Protein AF-A0A2D4RT15-F1 (afdb_monomer_lite)

Foldseek 3Di:
DDDDDDDDDDDDDDPPPPPPPDDDPDDDDAAAFQNQFADDADPPPQPDPVQVDPSHHHHPPDPPDDQDTDRGDFRHAWPPPRFTRHADFDDWDWDAPDPFKIKMWGKHAFQPLVHNWGDWDAAPLRATATGIFTKIWIFGPVCVVCVSVDDDTNSVGTPGMDGDHRWDAAPVRHTAHAVVVLGDHDVQADPVRDGHDDDPSRDDDPGRYYDRGQVVKDWDAAQPVHPPPDHNHTDIDRPHD

Structure (mmCIF, N/CA/C/O backbone):
data_AF-A0A2D4RT15-F1
#
_entry.id   AF-A0A2D4RT15-F1
#
loop_
_atom_site.group_PDB
_atom_site.id
_atom_site.type_symbol
_atom_site.label_atom_id
_atom_site.label_alt_id
_atom_site.label_comp_id
_atom_site.label_asym_id
_atom_site.label_entity_id
_atom_site.label_seq_id
_atom_site.pdbx_PDB_ins_code
_atom_site.Cartn_x
_atom_site.Cartn_y
_atom_site.Cartn_z
_atom_site.occupancy
_atom_site.B_iso_or_equiv
_atom_site.auth_seq_id
_atom_site.auth_comp_id
_atom_site.auth_asym_id
_atom_site.auth_atom_id
_atom_site.pdbx_PDB_model_num
ATOM 1 N N . MET A 1 1 ? -67.995 5.408 -26.030 1.00 42.41 1 MET A N 1
ATOM 2 C CA . MET A 1 1 ? -66.574 5.229 -26.397 1.00 42.41 1 MET A CA 1
ATOM 3 C C . MET A 1 1 ? -65.826 6.531 -26.110 1.00 42.41 1 MET A C 1
ATOM 5 O O . MET A 1 1 ? -65.915 7.466 -26.890 1.00 42.41 1 MET A O 1
ATOM 9 N N . LYS A 1 2 ? -65.200 6.645 -24.934 1.00 33.22 2 LYS A N 1
ATOM 10 C CA . LYS A 1 2 ? -64.311 7.755 -24.547 1.00 33.22 2 LYS A CA 1
ATOM 11 C C . LYS A 1 2 ? -63.157 7.131 -23.767 1.00 33.22 2 LYS A C 1
ATOM 13 O O . LYS A 1 2 ? -63.370 6.586 -22.689 1.00 33.22 2 LYS A O 1
ATOM 18 N N . ILE A 1 3 ? -61.979 7.130 -24.378 1.00 35.47 3 ILE A N 1
ATOM 19 C CA . ILE A 1 3 ? -60.758 6.522 -23.851 1.00 35.47 3 ILE A CA 1
ATOM 20 C C . ILE A 1 3 ? -60.158 7.495 -22.830 1.00 35.47 3 ILE A C 1
ATOM 22 O O . ILE A 1 3 ? -59.889 8.649 -23.156 1.00 35.47 3 ILE A O 1
ATOM 26 N N . ARG A 1 4 ? -59.988 7.038 -21.584 1.00 38.38 4 ARG A N 1
ATOM 27 C CA . ARG A 1 4 ? -59.208 7.725 -20.547 1.00 38.38 4 ARG A CA 1
ATOM 28 C C . ARG A 1 4 ? -57.735 7.382 -20.767 1.00 38.38 4 ARG A C 1
ATOM 30 O O . ARG A 1 4 ? -57.346 6.229 -20.620 1.00 38.38 4 ARG A O 1
ATOM 37 N N . THR A 1 5 ? -56.930 8.374 -21.117 1.00 38.81 5 THR A N 1
ATOM 38 C CA . THR A 1 5 ? -55.470 8.277 -21.170 1.00 38.81 5 THR A CA 1
ATOM 39 C C . THR A 1 5 ? -54.896 8.306 -19.752 1.00 38.81 5 THR A C 1
ATOM 41 O O . THR A 1 5 ? -55.046 9.284 -19.022 1.00 38.81 5 THR A O 1
ATOM 44 N N . SER A 1 6 ? -54.257 7.204 -19.362 1.00 37.38 6 SER A N 1
ATOM 45 C CA . SER A 1 6 ? -53.422 7.091 -18.164 1.00 37.38 6 SER A CA 1
ATOM 46 C C . SER A 1 6 ? -52.131 7.892 -18.365 1.00 37.38 6 SER A C 1
ATOM 48 O O . SER A 1 6 ? -51.440 7.700 -19.364 1.00 37.38 6 SER A O 1
ATOM 50 N N . ARG A 1 7 ? -51.808 8.796 -17.434 1.00 37.91 7 ARG A N 1
ATOM 51 C CA . ARG A 1 7 ? -50.495 9.448 -17.346 1.00 37.91 7 ARG A CA 1
ATOM 52 C C . ARG A 1 7 ? -49.629 8.649 -16.377 1.00 37.91 7 ARG A C 1
ATOM 54 O O . ARG A 1 7 ? -49.749 8.817 -15.168 1.00 37.91 7 ARG A O 1
ATOM 61 N N . THR A 1 8 ? -48.755 7.806 -16.908 1.00 38.44 8 THR A N 1
ATOM 62 C CA . THR A 1 8 ? -47.671 7.185 -16.142 1.00 38.44 8 THR A CA 1
ATOM 63 C C . THR A 1 8 ? -46.498 8.165 -16.110 1.00 38.44 8 THR A C 1
ATOM 65 O O . THR A 1 8 ? -45.890 8.435 -17.143 1.00 38.44 8 THR A O 1
ATOM 68 N N . ALA A 1 9 ? -46.210 8.748 -14.947 1.00 38.00 9 ALA A N 1
ATOM 69 C CA . ALA A 1 9 ? -45.001 9.537 -14.732 1.00 38.00 9 ALA A CA 1
ATOM 70 C C . ALA A 1 9 ? -43.843 8.577 -14.424 1.00 38.00 9 ALA A C 1
ATOM 72 O O . ALA A 1 9 ? -43.866 7.883 -13.409 1.00 38.00 9 ALA A O 1
ATOM 73 N N . ILE A 1 10 ? -42.858 8.512 -15.318 1.00 38.56 10 ILE A N 1
ATOM 74 C CA . ILE A 1 10 ? -41.600 7.798 -15.090 1.00 38.56 10 ILE A CA 1
ATOM 75 C C . ILE A 1 10 ? -40.675 8.760 -14.341 1.00 38.56 10 ILE A C 1
ATOM 77 O O . ILE A 1 10 ? -40.260 9.777 -14.892 1.00 38.56 10 ILE A O 1
ATOM 81 N N . TRP A 1 11 ? -40.373 8.448 -13.083 1.00 34.12 11 TRP A N 1
ATOM 82 C CA . TRP A 1 11 ? -39.290 9.086 -12.340 1.00 34.12 11 TRP A CA 1
ATOM 83 C C . TRP A 1 11 ? -37.962 8.482 -12.812 1.00 34.12 11 TRP A C 1
ATOM 85 O O . TRP A 1 11 ? -37.667 7.329 -12.511 1.00 34.12 11 TRP A O 1
ATOM 95 N N . MET A 1 12 ? -37.167 9.243 -13.566 1.00 33.94 12 MET A N 1
ATOM 96 C CA . MET A 1 12 ? -35.745 8.940 -13.740 1.00 33.94 12 MET A CA 1
ATOM 97 C C . MET A 1 12 ? -35.003 9.429 -12.497 1.00 33.94 12 MET A C 1
ATOM 99 O O . MET A 1 12 ? -34.935 10.630 -12.244 1.00 33.94 12 MET A O 1
ATOM 103 N N . ALA A 1 13 ? -34.466 8.496 -11.714 1.00 39.03 13 ALA A N 1
ATOM 104 C CA . ALA A 1 13 ? -33.483 8.803 -10.688 1.00 39.03 13 ALA A CA 1
ATOM 105 C C . ALA A 1 13 ? -32.133 9.044 -11.375 1.00 39.03 13 ALA A C 1
ATOM 107 O O . ALA A 1 13 ? -31.492 8.113 -11.861 1.00 39.03 13 ALA A O 1
ATOM 108 N N . THR A 1 14 ? -31.718 10.304 -11.452 1.00 36.38 14 THR A N 1
ATOM 109 C CA . THR A 1 14 ? -30.376 10.678 -11.899 1.00 36.38 14 THR A CA 1
ATOM 110 C C . THR A 1 14 ? -29.389 10.332 -10.784 1.00 36.38 14 THR A C 1
ATOM 112 O O . THR A 1 14 ? -29.348 11.022 -9.767 1.00 36.38 14 THR A O 1
ATOM 115 N N . LEU A 1 15 ? -28.601 9.263 -10.949 1.00 37.34 15 LEU A N 1
ATOM 116 C CA . LEU A 1 15 ? -27.404 9.052 -10.133 1.00 37.34 15 LEU A CA 1
ATOM 117 C C . LEU A 1 15 ? -26.387 10.141 -10.496 1.00 37.34 15 LEU A C 1
ATOM 119 O O . LEU A 1 15 ? -25.747 10.091 -11.546 1.00 37.34 15 LEU A O 1
ATOM 123 N N . LEU A 1 16 ? -26.262 11.142 -9.630 1.00 32.41 16 LEU A N 1
ATOM 124 C CA . LEU A 1 16 ? -25.143 12.073 -9.639 1.00 32.41 16 LEU A CA 1
ATOM 125 C C . LEU A 1 16 ? -23.931 11.340 -9.060 1.00 32.41 16 LEU A C 1
ATOM 127 O O . LEU A 1 16 ? -23.824 11.172 -7.849 1.00 32.41 16 LEU A O 1
ATOM 131 N N . PHE A 1 17 ? -23.029 10.891 -9.931 1.00 35.03 17 PHE A N 1
ATOM 132 C CA . PHE A 1 17 ? -21.668 10.570 -9.518 1.00 35.03 17 PHE A CA 1
ATOM 133 C C . PHE A 1 17 ? -20.987 11.881 -9.125 1.00 35.03 17 PHE A C 1
ATOM 135 O O . PHE A 1 17 ? -20.667 12.710 -9.978 1.00 35.03 17 PHE A O 1
ATOM 142 N N . SER A 1 18 ? -20.804 12.092 -7.826 1.00 32.62 18 SER A N 1
ATOM 143 C CA . SER A 1 18 ? -19.945 13.139 -7.288 1.00 32.62 18 SER A CA 1
ATOM 144 C C . SER A 1 18 ? -18.508 12.825 -7.703 1.00 32.62 18 SER A C 1
ATOM 146 O O . SER A 1 18 ? -17.842 11.983 -7.109 1.00 32.62 18 SER A O 1
ATOM 148 N N . SER A 1 19 ? -18.021 13.484 -8.752 1.00 37.00 19 SER A N 1
ATOM 149 C CA . SER A 1 19 ? -16.596 13.525 -9.058 1.00 37.00 19 SER A CA 1
ATOM 150 C C . SER A 1 19 ? -15.905 14.330 -7.959 1.00 37.00 19 SER A C 1
ATOM 152 O O . SER A 1 19 ? -15.985 15.560 -7.944 1.00 37.00 19 SER A O 1
ATOM 154 N N . THR A 1 20 ? -15.262 13.651 -7.014 1.00 39.53 20 THR A N 1
ATOM 155 C CA . THR A 1 20 ? -14.384 14.278 -6.024 1.00 39.53 20 THR A CA 1
ATOM 156 C C . THR A 1 20 ? -13.211 14.925 -6.754 1.00 39.53 20 THR A C 1
ATOM 158 O O . THR A 1 20 ? -12.298 14.250 -7.229 1.00 39.53 20 THR A O 1
ATOM 161 N N . THR A 1 21 ? -13.245 16.247 -6.886 1.00 35.66 21 THR A N 1
ATOM 162 C CA . THR A 1 21 ? -12.107 17.041 -7.343 1.00 35.66 21 THR A CA 1
ATOM 163 C C . THR A 1 21 ? -11.097 17.128 -6.206 1.00 35.66 21 THR A C 1
ATOM 165 O O . THR A 1 21 ? -11.222 17.982 -5.331 1.00 35.66 21 THR A O 1
ATOM 168 N N . LEU A 1 22 ? -10.111 16.232 -6.200 1.00 42.94 22 LEU A N 1
ATOM 169 C CA . LEU A 1 22 ? -8.945 16.359 -5.329 1.00 42.94 22 LEU A CA 1
ATOM 170 C C . LEU A 1 22 ? -8.103 17.552 -5.803 1.00 42.94 22 LEU A C 1
ATOM 172 O O . LEU A 1 22 ? -7.799 17.683 -6.990 1.00 42.94 22 LEU A O 1
ATOM 176 N N . ALA A 1 23 ? -7.771 18.453 -4.881 1.00 34.94 23 ALA A N 1
ATOM 177 C CA . ALA A 1 23 ? -6.887 19.581 -5.134 1.00 34.94 23 ALA A CA 1
ATOM 178 C C . ALA A 1 23 ? -5.456 19.062 -5.365 1.00 34.94 23 ALA A C 1
ATOM 180 O O . ALA A 1 23 ? -4.884 18.414 -4.493 1.00 34.94 23 ALA A O 1
ATOM 181 N N . TYR A 1 24 ? -4.873 19.326 -6.539 1.00 53.41 24 TYR A N 1
ATOM 182 C CA . TYR A 1 24 ? -3.544 18.819 -6.898 1.00 53.41 24 TYR A CA 1
ATOM 183 C C . TYR A 1 24 ? -2.469 19.901 -6.775 1.00 53.41 24 TYR A C 1
ATOM 185 O O . TYR A 1 24 ? -2.618 21.024 -7.265 1.00 53.41 24 TYR A O 1
ATOM 193 N N . ALA A 1 25 ? -1.354 19.545 -6.137 1.00 42.00 25 ALA A N 1
ATOM 194 C CA . ALA A 1 25 ? -0.164 20.375 -6.074 1.00 42.00 25 ALA A CA 1
ATOM 195 C C . ALA A 1 25 ? 0.439 20.558 -7.483 1.00 42.00 25 ALA A C 1
ATOM 197 O O . ALA A 1 25 ? 0.863 19.600 -8.115 1.00 42.00 25 ALA A O 1
ATOM 198 N N . ARG A 1 26 ? 0.438 21.810 -7.961 1.00 39.03 26 ARG A N 1
ATOM 199 C CA . ARG A 1 26 ? 1.293 22.404 -9.011 1.00 39.03 26 ARG A CA 1
ATOM 200 C C . ARG A 1 26 ? 1.784 21.470 -10.138 1.00 39.03 26 ARG A C 1
ATOM 202 O O . ARG A 1 26 ? 2.844 20.884 -10.023 1.00 39.03 26 ARG A O 1
ATOM 209 N N . GLY A 1 27 ? 1.108 21.484 -11.290 1.00 41.44 27 GLY A N 1
ATOM 210 C CA . GLY A 1 27 ? 1.746 21.427 -12.622 1.00 41.44 27 GLY A CA 1
ATOM 211 C C . GLY A 1 27 ? 2.549 20.187 -13.056 1.00 41.44 27 GLY A C 1
ATOM 212 O O . GLY A 1 27 ? 3.024 20.191 -14.188 1.00 41.44 27 GLY A O 1
ATOM 213 N N . HIS A 1 28 ? 2.703 19.150 -12.232 1.00 56.88 28 HIS A N 1
ATOM 214 C CA . HIS A 1 28 ? 3.383 17.914 -12.627 1.00 56.88 28 HIS A CA 1
ATOM 215 C C . HIS A 1 28 ? 2.437 16.982 -13.398 1.00 56.88 28 HIS A C 1
ATOM 217 O O . HIS A 1 28 ? 1.268 16.817 -13.037 1.00 56.88 28 HIS A O 1
ATOM 223 N N . GLU A 1 29 ? 2.941 16.388 -14.481 1.00 70.50 29 GLU A N 1
ATOM 224 C CA . GLU A 1 29 ? 2.225 15.376 -15.260 1.00 70.50 29 GLU A CA 1
ATOM 225 C C . GLU A 1 29 ? 1.931 14.151 -14.381 1.00 70.50 29 GLU A C 1
ATOM 227 O O . GLU A 1 29 ? 2.782 13.708 -13.608 1.00 70.50 29 GLU A O 1
ATOM 232 N N . LYS A 1 30 ? 0.708 13.609 -14.468 1.00 80.81 30 LYS A N 1
ATOM 233 C CA . LYS A 1 30 ? 0.344 12.395 -13.730 1.00 80.81 30 LYS A CA 1
ATOM 234 C C . LYS A 1 30 ? 1.059 11.202 -14.356 1.00 80.81 30 LYS A C 1
ATOM 236 O O . LYS A 1 30 ? 0.680 10.759 -15.437 1.00 80.81 30 LYS A O 1
ATOM 241 N N . MET A 1 31 ? 2.048 10.671 -13.649 1.00 92.19 31 MET A N 1
ATOM 242 C CA . MET A 1 31 ? 2.721 9.437 -14.039 1.00 92.19 31 MET A CA 1
ATOM 243 C C . MET A 1 31 ? 1.870 8.245 -13.617 1.00 92.19 31 MET A C 1
ATOM 245 O O . MET A 1 31 ? 1.409 8.162 -12.478 1.00 92.19 31 MET A O 1
ATOM 249 N N . THR A 1 32 ? 1.622 7.339 -14.555 1.00 95.50 32 THR A N 1
ATOM 250 C CA . THR A 1 32 ? 0.897 6.100 -14.263 1.00 95.50 32 THR A CA 1
ATOM 251 C C . THR A 1 32 ? 1.818 5.084 -13.597 1.00 95.50 32 THR A C 1
ATOM 253 O O . THR A 1 32 ? 3.023 5.132 -13.822 1.00 95.50 32 THR A O 1
ATOM 256 N N . LEU A 1 33 ? 1.264 4.174 -12.793 1.00 96.31 33 LEU A N 1
ATOM 257 C CA . LEU A 1 33 ? 2.020 3.093 -12.150 1.00 96.31 33 LEU A CA 1
ATOM 258 C C . LEU A 1 33 ? 2.986 2.406 -13.116 1.00 96.31 33 LEU A C 1
ATOM 260 O O . LEU A 1 33 ? 2.574 1.921 -14.175 1.00 96.31 33 LEU A O 1
ATOM 264 N N . GLY A 1 34 ? 4.259 2.365 -12.727 1.00 94.50 34 GLY A N 1
ATOM 265 C CA . GLY A 1 34 ? 5.325 1.713 -13.468 1.00 94.50 34 GLY A CA 1
ATOM 266 C C . GLY A 1 34 ? 5.833 2.469 -14.695 1.00 94.50 34 GLY A C 1
ATOM 267 O O . GLY A 1 34 ? 6.460 1.875 -15.575 1.00 94.50 34 GLY A O 1
ATOM 268 N N . GLN A 1 35 ? 5.494 3.750 -14.836 1.00 94.94 35 GLN A N 1
ATOM 269 C CA . GLN A 1 35 ? 5.923 4.580 -15.962 1.00 94.94 35 GLN A CA 1
ATOM 270 C C . GLN A 1 35 ? 7.299 5.197 -15.708 1.00 94.94 35 GLN A C 1
ATOM 272 O O . GLN A 1 35 ? 8.049 5.436 -16.656 1.00 94.94 35 GLN A O 1
ATOM 277 N N . VAL A 1 36 ? 7.632 5.459 -14.447 1.00 92.75 36 VAL A N 1
ATOM 278 C CA . VAL A 1 36 ? 8.934 5.966 -14.030 1.00 92.75 36 VAL A CA 1
ATOM 279 C C . VAL A 1 36 ? 9.953 4.830 -14.080 1.00 92.75 36 VAL A C 1
ATOM 281 O O . VAL A 1 36 ? 9.798 3.794 -13.444 1.00 92.75 36 VAL A O 1
ATOM 284 N N . THR A 1 37 ? 11.025 5.039 -14.844 1.00 92.88 37 THR A N 1
ATOM 285 C CA . THR A 1 37 ? 12.152 4.095 -14.946 1.00 92.88 37 THR A CA 1
ATOM 286 C C . THR A 1 37 ? 13.392 4.559 -14.185 1.00 92.88 37 THR A C 1
ATOM 288 O O . THR A 1 37 ? 14.385 3.835 -14.151 1.00 92.88 37 THR A O 1
ATOM 291 N N . ALA A 1 38 ? 13.363 5.775 -13.632 1.00 90.56 38 ALA A N 1
ATOM 292 C CA . ALA A 1 38 ? 14.431 6.294 -12.789 1.00 90.56 38 ALA A CA 1
ATOM 293 C C . ALA A 1 38 ? 14.563 5.441 -11.519 1.00 90.56 38 ALA A C 1
ATOM 295 O O . ALA A 1 38 ? 13.568 4.954 -10.985 1.00 90.56 38 ALA A O 1
ATOM 296 N N . LEU A 1 39 ? 15.794 5.257 -11.051 1.00 88.94 39 LEU A N 1
ATOM 297 C CA . LEU A 1 39 ? 16.093 4.494 -9.843 1.00 88.94 39 LEU A CA 1
ATOM 298 C C . LEU A 1 39 ? 16.282 5.438 -8.657 1.00 88.94 39 LEU A C 1
ATOM 300 O O . LEU A 1 39 ? 16.845 6.523 -8.805 1.00 88.94 39 LEU A O 1
ATOM 304 N N . ILE A 1 40 ? 15.854 4.996 -7.474 1.00 80.94 40 ILE A N 1
ATOM 305 C CA . ILE A 1 40 ? 16.271 5.630 -6.219 1.00 80.94 40 ILE A CA 1
ATOM 306 C C . ILE A 1 40 ? 17.789 5.469 -6.108 1.00 80.94 40 ILE A C 1
ATOM 308 O O . ILE A 1 40 ? 18.319 4.419 -6.469 1.00 80.94 40 ILE A O 1
ATOM 312 N N . ALA A 1 41 ? 18.470 6.522 -5.658 1.00 81.25 41 ALA A N 1
ATOM 313 C CA . ALA A 1 41 ? 19.917 6.508 -5.494 1.00 81.25 41 ALA A CA 1
ATOM 314 C C . ALA A 1 41 ? 20.368 5.406 -4.522 1.00 81.25 41 ALA A C 1
ATOM 316 O O . ALA A 1 41 ? 19.643 5.054 -3.585 1.00 81.25 41 ALA A O 1
ATOM 317 N N . GLU A 1 42 ? 21.591 4.914 -4.699 1.00 81.44 42 GLU A N 1
ATOM 318 C CA . GLU A 1 42 ? 22.297 4.210 -3.639 1.00 81.44 42 GLU A CA 1
ATOM 319 C C . GLU A 1 42 ? 22.335 5.089 -2.370 1.00 81.44 42 GLU A C 1
ATOM 321 O O . GLU A 1 42 ? 22.445 6.319 -2.405 1.00 81.44 42 GLU A O 1
ATOM 326 N N . ALA A 1 43 ? 22.107 4.457 -1.218 1.00 72.75 43 ALA A N 1
ATOM 327 C CA . ALA A 1 43 ? 21.860 5.176 0.021 1.00 72.75 43 ALA A CA 1
ATOM 328 C C . ALA A 1 43 ? 23.069 6.039 0.421 1.00 72.75 43 ALA A C 1
ATOM 330 O O . ALA A 1 43 ? 24.153 5.524 0.678 1.00 72.75 43 ALA A O 1
ATOM 331 N N . SER A 1 44 ? 22.838 7.345 0.594 1.00 67.25 44 SER A N 1
ATOM 332 C CA . SER A 1 44 ? 23.835 8.337 1.040 1.00 67.25 44 SER A CA 1
ATOM 333 C C . SER A 1 44 ? 25.040 8.552 0.110 1.00 67.25 44 SER A C 1
ATOM 335 O O . SER A 1 44 ? 26.054 9.067 0.580 1.00 67.25 44 SER A O 1
ATOM 337 N N . THR A 1 45 ? 24.952 8.197 -1.176 1.00 68.81 45 THR A N 1
ATOM 338 C CA . THR A 1 45 ? 26.092 8.306 -2.108 1.00 68.81 45 THR A CA 1
ATOM 339 C C . THR A 1 45 ? 25.982 9.417 -3.145 1.00 68.81 45 THR A C 1
ATOM 341 O O . THR A 1 45 ? 26.947 9.628 -3.864 1.00 68.81 45 THR A O 1
ATOM 344 N N . ALA A 1 46 ? 24.873 10.167 -3.198 1.00 75.12 46 ALA A N 1
ATOM 345 C CA . ALA A 1 46 ? 24.752 11.270 -4.151 1.00 75.12 46 ALA A CA 1
ATOM 346 C C . ALA A 1 46 ? 25.740 12.408 -3.815 1.00 75.12 46 ALA A C 1
ATOM 348 O O . ALA A 1 46 ? 25.479 13.215 -2.913 1.00 75.12 46 ALA A O 1
ATOM 349 N N . ASP A 1 47 ? 26.869 12.466 -4.517 1.00 84.25 47 ASP A N 1
ATOM 350 C CA . ASP A 1 47 ? 27.961 13.420 -4.303 1.00 84.25 47 ASP A CA 1
ATOM 351 C C . ASP A 1 47 ? 28.166 14.382 -5.485 1.00 84.25 47 ASP A C 1
ATOM 353 O O . ASP A 1 47 ? 28.817 15.421 -5.324 1.00 84.25 47 ASP A O 1
ATOM 357 N N . GLU A 1 48 ? 27.502 14.134 -6.619 1.00 87.19 48 GLU A N 1
ATOM 358 C CA . GLU A 1 48 ? 27.562 14.986 -7.804 1.00 87.19 48 GLU A CA 1
ATOM 359 C C . GLU A 1 48 ? 26.228 15.711 -8.091 1.00 87.19 48 GLU A C 1
ATOM 361 O O . GLU A 1 48 ? 25.143 15.131 -7.996 1.00 87.19 48 GLU A O 1
ATOM 366 N N . PRO A 1 49 ? 26.245 16.981 -8.555 1.00 88.81 49 PRO A N 1
ATOM 367 C CA . PRO A 1 49 ? 25.021 17.723 -8.881 1.00 88.81 49 PRO A CA 1
ATOM 368 C C . PRO A 1 49 ? 24.110 17.047 -9.919 1.00 88.81 49 PRO A C 1
ATOM 370 O O . PRO A 1 49 ? 22.919 17.356 -9.996 1.00 88.81 49 PRO A O 1
ATOM 373 N N . SER A 1 50 ? 24.649 16.155 -10.755 1.00 87.00 50 SER A N 1
ATOM 374 C CA . SER A 1 50 ? 23.864 15.369 -11.713 1.00 87.00 50 SER A CA 1
ATOM 375 C C . SER A 1 50 ? 22.904 14.381 -11.055 1.00 87.00 50 SER A C 1
ATOM 377 O O . SER A 1 50 ? 21.888 14.058 -11.663 1.00 87.00 50 SER A O 1
ATOM 379 N N . GLU A 1 51 ? 23.202 13.948 -9.833 1.00 88.44 51 GLU A N 1
ATOM 380 C CA . GLU A 1 51 ? 22.454 12.933 -9.082 1.00 88.44 51 GLU A CA 1
ATOM 381 C C . GLU A 1 51 ? 21.344 13.550 -8.222 1.00 88.44 51 GLU A C 1
ATOM 383 O O . GLU A 1 51 ? 20.479 12.850 -7.705 1.00 88.44 51 GLU A O 1
ATOM 388 N N . LEU A 1 52 ? 21.338 14.880 -8.109 1.00 84.56 52 LEU A N 1
ATOM 389 C CA . LEU A 1 52 ? 20.376 15.665 -7.335 1.00 84.56 52 LEU A CA 1
ATOM 390 C C . LEU A 1 52 ? 19.276 16.276 -8.222 1.00 84.56 52 LEU A C 1
ATOM 392 O O . LEU A 1 52 ? 18.684 17.298 -7.878 1.00 84.56 52 LEU A O 1
ATOM 396 N N . GLN A 1 53 ? 19.043 15.702 -9.407 1.00 85.06 53 GLN A N 1
ATOM 397 C CA . GLN A 1 53 ? 18.052 16.202 -10.361 1.00 85.06 53 GLN A CA 1
ATOM 398 C C . GLN A 1 53 ? 16.699 15.515 -10.170 1.00 85.06 53 GLN A C 1
ATOM 400 O O . GLN A 1 53 ? 16.576 14.305 -10.352 1.00 85.06 53 GLN A O 1
ATOM 405 N N . ASP A 1 54 ? 15.666 16.314 -9.904 1.00 80.00 54 ASP A N 1
ATOM 406 C CA . ASP A 1 54 ? 14.288 15.835 -9.786 1.00 80.00 54 ASP A CA 1
ATOM 407 C C . ASP A 1 54 ? 13.855 14.998 -11.002 1.00 80.00 54 ASP A C 1
ATOM 409 O O . ASP A 1 54 ? 14.050 15.379 -12.162 1.00 80.00 54 ASP A O 1
ATOM 413 N N . GLY A 1 55 ? 13.220 13.856 -10.729 1.00 79.12 55 GLY A N 1
ATOM 414 C CA . GLY A 1 55 ? 12.679 12.962 -11.756 1.00 79.12 55 GLY A CA 1
ATOM 415 C C . GLY A 1 55 ? 13.728 12.167 -12.539 1.00 79.12 55 GLY A C 1
ATOM 416 O O . GLY A 1 55 ? 13.381 11.530 -13.535 1.00 79.12 55 GLY A O 1
ATOM 417 N N . LYS A 1 56 ? 14.996 12.188 -12.118 1.00 86.69 56 LYS A N 1
ATOM 418 C CA . LYS A 1 56 ? 16.070 11.358 -12.675 1.00 86.69 56 LYS A CA 1
ATOM 419 C C . LYS A 1 56 ? 16.612 10.400 -11.624 1.00 86.69 56 LYS A C 1
ATOM 421 O O . LYS A 1 56 ? 16.350 10.556 -10.436 1.00 86.69 56 LYS A O 1
ATOM 426 N N . SER A 1 57 ? 17.349 9.394 -12.088 1.00 88.88 57 SER A N 1
ATOM 427 C CA . SER A 1 57 ? 18.120 8.553 -11.180 1.00 88.88 57 SER A CA 1
ATOM 428 C C . SER A 1 57 ? 19.198 9.384 -10.485 1.00 88.88 57 SER A C 1
ATOM 430 O O . SER A 1 57 ? 19.778 10.271 -11.118 1.00 88.88 57 SER A O 1
ATOM 432 N N . GLY A 1 58 ? 19.471 9.071 -9.218 1.00 88.00 58 GLY A N 1
ATOM 433 C CA . GLY A 1 58 ? 20.675 9.544 -8.534 1.00 88.00 58 GLY A CA 1
ATOM 434 C C . GLY A 1 58 ? 21.887 8.676 -8.874 1.00 88.00 58 GLY A C 1
ATOM 435 O O . GLY A 1 58 ? 21.997 8.187 -10.001 1.00 88.00 58 GLY A O 1
ATOM 436 N N . ASP A 1 59 ? 22.761 8.440 -7.897 1.00 88.12 59 ASP A N 1
ATOM 437 C CA . ASP A 1 59 ? 23.827 7.445 -8.024 1.00 88.12 59 ASP A CA 1
ATOM 438 C C . ASP A 1 59 ? 23.225 6.035 -8.134 1.00 88.12 59 ASP A C 1
ATOM 440 O O . ASP A 1 59 ? 22.487 5.584 -7.259 1.00 88.12 59 ASP A O 1
ATOM 444 N N . THR A 1 60 ? 23.509 5.336 -9.231 1.00 88.81 60 THR A N 1
ATOM 445 C CA . THR A 1 60 ? 23.021 3.971 -9.483 1.00 88.81 60 THR A CA 1
ATOM 446 C C . THR A 1 60 ? 24.139 2.937 -9.511 1.00 88.81 60 THR A C 1
ATOM 448 O O . THR A 1 60 ? 23.939 1.839 -10.034 1.00 88.81 60 THR A O 1
ATOM 451 N N . ASN A 1 61 ? 25.331 3.268 -9.015 1.00 86.75 61 ASN A N 1
ATOM 452 C CA . ASN A 1 61 ? 26.495 2.388 -9.026 1.00 86.75 61 ASN A CA 1
ATOM 453 C C . ASN A 1 61 ? 26.462 1.343 -7.893 1.00 86.75 61 ASN A C 1
ATOM 455 O O . ASN A 1 61 ? 27.454 1.119 -7.201 1.00 86.75 61 ASN A O 1
ATOM 459 N N . PHE A 1 62 ? 25.328 0.651 -7.748 1.00 87.44 62 PHE A N 1
ATOM 460 C CA . PHE A 1 62 ? 25.119 -0.322 -6.682 1.00 87.44 62 PHE A CA 1
ATOM 461 C C . PHE A 1 62 ? 26.227 -1.396 -6.670 1.00 87.44 62 PHE A C 1
ATOM 463 O O . PHE A 1 62 ? 26.431 -2.089 -7.674 1.00 87.44 62 PHE A O 1
ATOM 470 N N . PRO A 1 63 ? 26.881 -1.655 -5.523 1.00 86.69 63 PRO A N 1
ATOM 471 C CA . PRO A 1 63 ? 28.100 -2.467 -5.458 1.00 86.69 63 PRO A CA 1
ATOM 472 C C . PRO A 1 63 ? 27.903 -3.943 -5.832 1.00 86.69 63 PRO A C 1
ATOM 474 O O . PRO A 1 63 ? 28.860 -4.628 -6.197 1.00 86.69 63 PRO A O 1
ATOM 477 N N . PHE A 1 64 ? 26.672 -4.453 -5.737 1.00 87.81 64 PHE A N 1
ATOM 478 C CA . PHE A 1 64 ? 26.357 -5.873 -5.929 1.00 87.81 64 PHE A CA 1
ATOM 479 C C . PHE A 1 64 ? 25.223 -6.130 -6.935 1.00 87.81 64 PHE A C 1
ATOM 481 O O . PHE A 1 64 ? 24.830 -7.282 -7.122 1.00 87.81 64 PHE A O 1
ATOM 488 N N . ILE A 1 65 ? 24.677 -5.090 -7.581 1.00 85.69 65 ILE A N 1
ATOM 489 C CA . ILE A 1 65 ? 23.502 -5.198 -8.462 1.00 85.69 65 ILE A CA 1
ATOM 490 C C . ILE A 1 65 ? 23.753 -4.413 -9.753 1.00 85.69 65 ILE A C 1
AT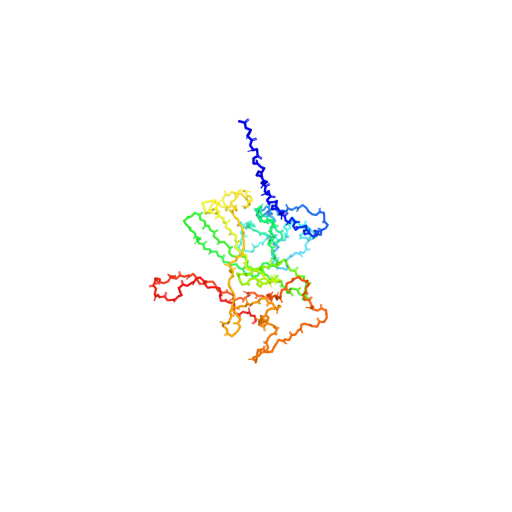OM 492 O O . ILE A 1 65 ? 23.782 -3.192 -9.741 1.00 85.69 65 ILE A O 1
ATOM 496 N N . GLY A 1 66 ? 23.881 -5.111 -10.886 1.00 80.69 66 GLY A N 1
ATOM 497 C CA . GLY A 1 66 ? 24.157 -4.465 -12.180 1.00 80.69 66 GLY A CA 1
ATOM 498 C C . GLY A 1 66 ? 22.929 -4.104 -13.028 1.00 80.69 66 GLY A C 1
ATOM 499 O O . GLY A 1 66 ? 23.034 -3.259 -13.907 1.00 80.69 66 GLY A O 1
ATOM 500 N N . ASN A 1 67 ? 21.772 -4.736 -12.791 1.00 84.00 67 ASN A N 1
ATOM 501 C CA . ASN A 1 67 ? 20.586 -4.636 -13.661 1.00 84.00 67 ASN A CA 1
ATOM 502 C C . ASN A 1 67 ? 19.318 -4.287 -12.866 1.00 84.00 67 ASN A C 1
ATOM 504 O O . ASN A 1 67 ? 18.301 -4.977 -12.965 1.00 84.00 67 ASN A O 1
ATOM 508 N N . MET A 1 68 ? 19.380 -3.249 -12.030 1.00 89.50 68 MET A N 1
ATOM 509 C CA . MET A 1 68 ? 18.201 -2.797 -11.294 1.00 89.50 68 MET A CA 1
ATOM 510 C C . MET A 1 68 ? 17.220 -2.088 -12.238 1.00 89.50 68 MET A C 1
ATOM 512 O O . MET A 1 68 ? 17.613 -1.284 -13.081 1.00 89.50 68 MET A O 1
ATOM 516 N N . LYS A 1 69 ? 15.928 -2.386 -12.089 1.00 92.19 69 LYS A N 1
ATOM 517 C CA . LYS A 1 69 ? 14.837 -1.701 -12.786 1.00 92.19 69 LYS A CA 1
ATOM 518 C C . LYS A 1 69 ? 13.761 -1.333 -11.770 1.00 92.19 69 LYS A C 1
ATOM 520 O O . LYS A 1 69 ? 13.381 -2.175 -10.958 1.00 92.19 69 LYS A O 1
ATOM 525 N N . ALA A 1 70 ? 13.261 -0.101 -11.841 1.00 92.69 70 ALA A N 1
ATOM 526 C CA . ALA A 1 70 ? 12.122 0.325 -11.039 1.00 92.69 70 ALA A CA 1
ATOM 527 C C . ALA A 1 70 ? 10.866 -0.448 -11.458 1.00 92.69 70 ALA A C 1
ATOM 529 O O . ALA A 1 70 ? 10.632 -0.645 -12.653 1.00 92.69 70 ALA A O 1
ATOM 530 N N . ILE A 1 71 ? 10.075 -0.885 -10.474 1.00 94.38 71 ILE A N 1
ATOM 531 C CA . ILE A 1 71 ? 8.767 -1.509 -10.718 1.00 94.38 71 ILE A CA 1
ATOM 532 C C . ILE A 1 71 ? 7.602 -0.573 -10.401 1.00 94.38 71 ILE A C 1
ATOM 534 O O . ILE A 1 71 ? 6.586 -0.632 -11.088 1.00 94.38 71 ILE A O 1
ATOM 538 N N . ALA A 1 72 ? 7.788 0.319 -9.429 1.00 93.56 72 ALA A N 1
ATOM 539 C CA . ALA A 1 72 ? 6.879 1.399 -9.082 1.00 93.56 72 ALA A CA 1
ATOM 540 C C . ALA A 1 72 ? 7.643 2.496 -8.323 1.00 93.56 72 ALA A C 1
ATOM 542 O O . ALA A 1 72 ? 8.711 2.235 -7.763 1.00 93.56 72 ALA A O 1
ATOM 543 N N . THR A 1 73 ? 7.107 3.713 -8.293 1.00 91.12 73 THR A N 1
ATOM 544 C CA . THR A 1 73 ? 7.640 4.845 -7.515 1.00 91.12 73 THR A CA 1
ATOM 545 C C . THR A 1 73 ? 6.517 5.557 -6.757 1.00 91.12 73 THR A C 1
ATOM 547 O O . THR A 1 73 ? 5.373 5.594 -7.212 1.00 91.12 73 THR A O 1
ATOM 550 N N . VAL A 1 74 ? 6.840 6.138 -5.595 1.00 89.81 74 VAL A N 1
ATOM 551 C CA . VAL A 1 74 ? 5.904 6.963 -4.816 1.00 89.81 74 VAL A CA 1
ATOM 552 C C . VAL A 1 74 ? 5.251 8.038 -5.692 1.00 89.81 74 VAL A C 1
ATOM 554 O O . VAL A 1 74 ? 5.905 8.689 -6.507 1.00 89.81 74 VAL A O 1
ATOM 557 N N . GLY A 1 75 ? 3.943 8.232 -5.525 1.00 91.06 75 GLY A N 1
ATOM 558 C CA . GLY A 1 75 ? 3.170 9.230 -6.261 1.00 91.06 75 GLY A CA 1
ATOM 559 C C . GLY A 1 75 ? 2.696 8.792 -7.649 1.00 91.06 75 GLY A C 1
ATOM 560 O O . GLY A 1 75 ? 1.842 9.475 -8.217 1.00 91.06 75 GLY A O 1
ATOM 561 N N . GLU A 1 76 ? 3.174 7.665 -8.187 1.00 94.44 76 GLU A N 1
ATOM 562 C CA . GLU A 1 76 ? 2.593 7.089 -9.400 1.00 94.44 76 GLU A CA 1
ATOM 563 C C . GLU A 1 76 ? 1.145 6.649 -9.160 1.00 94.44 76 GLU A C 1
ATOM 565 O O . GLU A 1 76 ? 0.772 6.210 -8.069 1.00 94.44 76 GLU A O 1
ATOM 570 N N . VAL A 1 77 ? 0.319 6.783 -10.196 1.00 95.50 77 VAL A N 1
ATOM 571 C CA . VAL A 1 77 ? -1.136 6.676 -10.097 1.00 95.50 77 VAL A CA 1
ATOM 572 C C . VAL A 1 77 ? -1.650 5.459 -10.851 1.00 95.50 77 VAL A C 1
ATOM 574 O O . VAL A 1 77 ? -1.302 5.229 -12.012 1.00 95.50 77 VAL A O 1
ATOM 577 N N . ASP A 1 78 ? -2.531 4.697 -10.217 1.00 95.12 78 ASP A N 1
ATOM 578 C CA . ASP A 1 78 ? -3.243 3.623 -10.893 1.00 95.12 78 ASP A CA 1
ATOM 579 C C . ASP A 1 78 ? -4.203 4.175 -11.953 1.00 95.12 78 ASP A C 1
ATOM 581 O O . ASP A 1 78 ? -4.978 5.105 -11.710 1.00 95.12 78 ASP A O 1
ATOM 585 N N . LYS A 1 79 ? -4.157 3.591 -13.154 1.00 92.50 79 LYS A N 1
ATOM 586 C CA . LYS A 1 79 ? -4.916 4.087 -14.313 1.00 92.50 79 LYS A CA 1
ATOM 587 C C . LYS A 1 79 ? -6.427 3.966 -14.124 1.00 92.50 79 LYS A C 1
ATOM 589 O O . LYS A 1 79 ? -7.163 4.751 -14.719 1.00 92.50 79 LYS A O 1
ATOM 594 N N . MET A 1 80 ? -6.881 2.991 -13.337 1.00 89.75 80 MET A N 1
ATOM 595 C CA . MET A 1 80 ? -8.298 2.665 -13.189 1.00 89.75 80 MET A CA 1
ATOM 596 C C . MET A 1 80 ? -8.946 3.445 -12.049 1.00 89.75 80 MET A C 1
ATOM 598 O O . MET A 1 80 ? -10.021 4.019 -12.210 1.00 89.75 80 MET A O 1
ATOM 602 N N . THR A 1 81 ? -8.289 3.477 -10.895 1.00 91.06 81 THR A N 1
ATOM 603 C CA . THR A 1 81 ? -8.796 4.098 -9.670 1.00 91.06 81 THR A CA 1
ATOM 604 C C . THR A 1 81 ? -8.402 5.567 -9.549 1.00 91.06 81 THR A C 1
ATOM 606 O O . THR A 1 81 ? -9.053 6.316 -8.822 1.00 91.06 81 THR A O 1
ATOM 609 N N . GLY A 1 82 ? -7.337 5.999 -10.232 1.00 92.94 82 GLY A N 1
ATOM 610 C CA . GLY A 1 82 ? -6.788 7.346 -10.098 1.00 92.94 82 GLY A CA 1
ATOM 611 C C . GLY A 1 82 ? -6.117 7.610 -8.745 1.00 92.94 82 GLY A C 1
ATOM 612 O O . GLY A 1 82 ? -5.789 8.764 -8.453 1.00 92.94 82 GLY A O 1
ATOM 613 N N . LYS A 1 83 ? -5.916 6.571 -7.922 1.00 93.12 83 LYS A N 1
ATOM 614 C CA . LYS A 1 83 ? -5.251 6.662 -6.620 1.00 93.12 83 LYS A CA 1
ATOM 615 C C . LYS A 1 83 ? -3.740 6.516 -6.774 1.00 93.12 83 LYS A C 1
ATOM 617 O O . LYS A 1 83 ? -3.264 5.702 -7.560 1.00 93.12 83 LYS A O 1
ATOM 622 N N . ALA A 1 84 ? -3.000 7.327 -6.025 1.00 94.31 84 ALA A N 1
ATOM 623 C CA . ALA A 1 84 ? -1.544 7.280 -6.006 1.00 94.31 84 ALA A CA 1
ATOM 624 C C . ALA A 1 84 ? -1.023 6.225 -5.019 1.00 94.31 84 ALA A C 1
ATOM 626 O O . ALA A 1 84 ? -1.666 5.967 -3.993 1.00 94.31 84 ALA A O 1
ATOM 627 N N . LEU A 1 85 ? 0.179 5.704 -5.279 1.00 94.69 85 LEU A N 1
ATOM 628 C CA . LEU A 1 85 ? 1.014 5.141 -4.220 1.00 94.69 85 LEU A CA 1
ATOM 629 C C . LEU A 1 85 ? 1.397 6.264 -3.261 1.00 94.69 85 LEU A C 1
ATOM 631 O O . LEU A 1 85 ? 1.928 7.301 -3.666 1.00 94.69 85 LEU A O 1
ATOM 635 N N . THR A 1 86 ? 1.068 6.073 -1.994 1.00 92.56 86 THR A N 1
ATOM 636 C CA . THR A 1 86 ? 1.309 7.046 -0.925 1.00 92.56 86 THR A CA 1
ATOM 637 C C . THR A 1 86 ? 2.608 6.727 -0.207 1.00 92.56 86 THR A C 1
ATOM 639 O O . THR A 1 86 ? 3.103 5.622 -0.374 1.00 92.56 86 THR A O 1
ATOM 642 N N . GLY A 1 87 ? 3.117 7.667 0.598 1.00 88.12 87 GLY A N 1
ATOM 643 C CA . GLY A 1 87 ? 4.229 7.456 1.536 1.00 88.12 87 GLY A CA 1
ATOM 644 C C . GLY A 1 87 ? 5.552 6.985 0.919 1.00 88.12 87 GLY A C 1
ATOM 645 O O . GLY A 1 87 ? 5.641 6.648 -0.263 1.00 88.12 87 GLY A O 1
ATOM 646 N N . TYR A 1 88 ? 6.608 6.975 1.725 1.00 88.12 88 TYR A N 1
ATOM 647 C CA . TYR A 1 88 ? 7.885 6.404 1.296 1.00 88.12 88 TYR A CA 1
ATOM 648 C C . TYR A 1 88 ? 7.804 4.872 1.337 1.00 88.12 88 TYR A C 1
ATOM 650 O O . TYR A 1 88 ? 7.202 4.345 2.267 1.00 88.12 88 TYR A O 1
ATOM 658 N N . PRO A 1 89 ? 8.344 4.142 0.347 1.00 88.38 89 PRO A N 1
ATOM 659 C CA . PRO A 1 89 ? 8.396 2.686 0.420 1.00 88.38 89 PRO A CA 1
ATOM 660 C C . PRO A 1 89 ? 9.298 2.265 1.585 1.00 88.38 89 PRO A C 1
ATOM 662 O O . PRO A 1 89 ? 10.479 2.607 1.587 1.00 88.38 89 PRO A O 1
ATOM 665 N N . ASP A 1 90 ? 8.741 1.527 2.539 1.00 88.00 90 ASP A N 1
ATOM 666 C CA . ASP A 1 90 ? 9.423 1.120 3.780 1.00 88.00 90 ASP A CA 1
ATOM 667 C C . ASP A 1 90 ? 9.374 -0.411 3.997 1.00 88.00 90 ASP A C 1
ATOM 669 O O . ASP A 1 90 ? 10.120 -1.004 4.774 1.00 88.00 90 ASP A O 1
ATOM 673 N N . GLY A 1 91 ? 8.585 -1.108 3.178 1.00 88.00 91 GLY A N 1
ATOM 674 C CA . GLY A 1 91 ? 8.509 -2.557 3.177 1.00 88.00 91 GLY A CA 1
ATOM 675 C C . GLY A 1 91 ? 7.902 -3.082 1.887 1.00 88.00 91 GLY A C 1
ATOM 676 O O . GLY A 1 91 ? 7.029 -2.463 1.274 1.00 88.00 91 GLY A O 1
ATOM 677 N N . GLN A 1 92 ? 8.348 -4.265 1.470 1.00 91.19 92 GLN A N 1
ATOM 678 C CA . GLN A 1 92 ? 7.800 -4.933 0.299 1.00 91.19 92 GLN A CA 1
ATOM 679 C C . GLN A 1 92 ? 7.788 -6.447 0.456 1.00 91.19 92 GLN A C 1
ATOM 681 O O . GLN A 1 92 ? 8.685 -7.049 1.047 1.00 91.19 92 GLN A O 1
ATOM 686 N N . ALA A 1 93 ? 6.786 -7.068 -0.150 1.00 93.19 93 ALA A N 1
ATOM 687 C CA . ALA A 1 93 ? 6.686 -8.510 -0.311 1.00 93.19 93 ALA A CA 1
ATOM 688 C C . ALA A 1 93 ? 6.097 -8.819 -1.686 1.00 93.19 93 ALA A C 1
ATOM 690 O O . ALA A 1 93 ? 5.415 -7.984 -2.273 1.00 93.19 93 ALA A O 1
ATOM 691 N N . ALA A 1 94 ? 6.351 -10.015 -2.208 1.00 95.12 94 ALA A N 1
ATOM 692 C CA . ALA A 1 94 ? 5.763 -10.455 -3.465 1.00 95.12 94 ALA A CA 1
ATOM 693 C C . ALA A 1 94 ? 5.367 -11.929 -3.396 1.00 95.12 94 ALA A C 1
ATOM 695 O O . ALA A 1 94 ? 6.082 -12.744 -2.809 1.00 95.12 94 ALA A O 1
ATOM 696 N N . TRP A 1 95 ? 4.236 -12.271 -4.004 1.00 95.00 95 TRP A N 1
ATOM 697 C CA . TRP A 1 95 ? 3.733 -13.639 -4.105 1.00 95.00 95 TRP A CA 1
ATOM 698 C C . TRP A 1 95 ? 2.911 -13.822 -5.383 1.00 95.00 95 TRP A C 1
ATOM 700 O O . TRP A 1 95 ? 2.592 -12.864 -6.087 1.00 95.00 95 TRP A O 1
ATOM 710 N N . LEU A 1 96 ? 2.584 -15.073 -5.701 1.00 95.81 96 LEU A N 1
ATOM 711 C CA . LEU A 1 96 ? 1.608 -15.375 -6.744 1.00 95.81 96 LEU A CA 1
ATOM 712 C C . LEU A 1 96 ? 0.208 -15.182 -6.167 1.00 95.81 96 LEU A C 1
ATOM 714 O O . LEU A 1 96 ? -0.160 -15.884 -5.227 1.00 95.81 96 LEU A O 1
ATOM 718 N N . GLN A 1 97 ? -0.542 -14.227 -6.711 1.00 95.44 97 GLN A N 1
ATOM 719 C CA . GLN A 1 97 ? -1.954 -14.044 -6.368 1.00 95.44 97 GLN A CA 1
ATOM 720 C C . GLN A 1 97 ? -2.804 -15.153 -6.996 1.00 95.44 97 GLN A C 1
ATOM 722 O O . GLN A 1 97 ? -3.743 -15.651 -6.380 1.00 95.44 97 GLN A O 1
ATOM 727 N N . ASP A 1 98 ? -2.430 -15.552 -8.208 1.00 95.88 98 ASP A N 1
ATOM 728 C CA . ASP A 1 98 ? -2.951 -16.692 -8.947 1.00 95.88 98 ASP A CA 1
ATOM 729 C C . ASP A 1 98 ? -1.889 -17.172 -9.958 1.00 95.88 98 ASP A C 1
ATOM 731 O O . ASP A 1 98 ? -0.714 -16.793 -9.883 1.00 95.88 98 ASP A O 1
ATOM 735 N N . ASP A 1 99 ? -2.280 -18.047 -10.887 1.00 97.81 99 ASP A N 1
ATOM 736 C CA . ASP A 1 99 ? -1.364 -18.628 -11.870 1.00 97.81 99 ASP A CA 1
ATOM 737 C C . ASP A 1 99 ? -0.794 -17.600 -12.859 1.00 97.81 99 ASP A C 1
ATOM 739 O O . ASP A 1 99 ? 0.309 -17.813 -13.377 1.00 97.81 99 ASP A O 1
ATOM 743 N N . ASP A 1 100 ? -1.486 -16.483 -13.079 1.00 98.38 100 ASP A N 1
ATOM 744 C CA . ASP A 1 100 ? -1.162 -15.481 -14.093 1.00 98.38 100 ASP A CA 1
ATOM 745 C C . ASP A 1 100 ? -0.702 -14.140 -13.497 1.00 98.38 100 ASP A C 1
ATOM 747 O O . ASP A 1 100 ? -0.148 -13.315 -14.228 1.00 98.38 100 ASP A O 1
ATOM 751 N N . THR A 1 101 ? -0.828 -13.957 -12.180 1.00 98.44 101 THR A N 1
ATOM 752 C CA . THR A 1 101 ? -0.630 -12.669 -11.502 1.00 98.44 101 THR A CA 1
ATOM 753 C C . THR A 1 101 ? 0.423 -12.752 -10.396 1.00 98.44 101 THR A C 1
ATOM 755 O O . THR A 1 101 ? 0.320 -13.546 -9.455 1.00 98.44 101 THR A O 1
ATOM 758 N N . VAL A 1 102 ? 1.430 -11.878 -10.462 1.00 98.31 102 VAL A N 1
ATOM 759 C CA . VAL A 1 102 ? 2.333 -11.590 -9.337 1.00 98.31 102 VAL A CA 1
ATOM 760 C C . VAL A 1 102 ? 1.794 -10.373 -8.602 1.00 98.31 102 VAL A C 1
ATOM 762 O O . VAL A 1 102 ? 1.720 -9.290 -9.180 1.00 98.31 102 VAL A O 1
ATOM 765 N N . ARG A 1 103 ? 1.482 -10.531 -7.317 1.00 98.06 103 ARG A N 1
ATOM 766 C CA . ARG A 1 103 ? 1.145 -9.417 -6.434 1.00 98.06 103 ARG A CA 1
ATOM 767 C C . ARG A 1 103 ? 2.383 -8.954 -5.696 1.00 98.06 103 ARG A C 1
ATOM 769 O O . ARG A 1 103 ? 3.082 -9.762 -5.087 1.00 98.06 103 ARG A O 1
ATOM 776 N N . VAL A 1 104 ? 2.620 -7.651 -5.716 1.00 97.19 104 VAL A N 1
ATOM 777 C CA . VAL A 1 104 ? 3.620 -6.978 -4.889 1.00 97.19 104 VAL A CA 1
ATOM 778 C C . VAL A 1 104 ? 2.895 -6.143 -3.845 1.00 97.19 104 VAL A C 1
ATOM 780 O O . VAL A 1 104 ? 2.134 -5.243 -4.192 1.00 97.19 104 VAL A O 1
ATOM 783 N N . ALA A 1 105 ? 3.138 -6.421 -2.570 1.00 95.62 105 ALA A N 1
ATOM 784 C CA . ALA A 1 105 ? 2.793 -5.506 -1.497 1.00 95.62 105 ALA A CA 1
ATOM 785 C C . ALA A 1 105 ? 3.825 -4.378 -1.442 1.00 95.62 105 ALA A C 1
ATOM 787 O O . ALA A 1 105 ? 5.026 -4.637 -1.359 1.00 95.62 105 ALA A O 1
ATOM 788 N N . TYR A 1 106 ? 3.337 -3.146 -1.473 1.00 94.38 106 TYR A N 1
ATOM 789 C CA . TYR A 1 106 ? 4.085 -1.923 -1.229 1.00 94.38 106 TYR A CA 1
ATOM 790 C C . TYR A 1 106 ? 3.573 -1.359 0.092 1.00 94.38 106 TYR A C 1
ATOM 792 O O . TYR A 1 106 ? 2.451 -0.853 0.172 1.00 94.38 106 TYR A O 1
ATOM 800 N N . GLN A 1 107 ? 4.365 -1.491 1.146 1.00 93.56 107 GLN A N 1
ATOM 801 C CA . GLN A 1 107 ? 4.086 -0.836 2.409 1.00 93.56 107 GLN A CA 1
ATOM 802 C C . GLN A 1 107 ? 4.689 0.563 2.366 1.00 93.56 107 GLN A C 1
ATOM 804 O O . GLN A 1 107 ? 5.874 0.748 2.090 1.00 93.56 107 GLN A O 1
ATOM 809 N N . SER A 1 108 ? 3.826 1.549 2.585 1.00 91.44 108 SER A N 1
ATOM 810 C CA . SER A 1 108 ? 4.213 2.945 2.610 1.00 91.44 108 SER A CA 1
ATOM 811 C C . SER A 1 108 ? 4.311 3.461 4.030 1.00 91.44 108 SER A C 1
ATOM 813 O O . SER A 1 108 ? 3.378 3.239 4.801 1.00 91.44 108 SER A O 1
ATOM 815 N N . GLU A 1 109 ? 5.315 4.279 4.296 1.00 90.81 109 GLU A N 1
ATOM 816 C CA . GLU A 1 109 ? 5.459 5.045 5.523 1.00 90.81 109 GLU A CA 1
ATOM 817 C C . GLU A 1 109 ? 4.989 6.498 5.333 1.00 90.81 109 GLU A C 1
ATOM 819 O O . GLU A 1 109 ? 5.422 7.223 4.426 1.00 90.81 109 GLU A O 1
ATOM 824 N N . SER A 1 110 ? 4.055 6.931 6.180 1.00 91.38 110 SER A N 1
ATOM 825 C CA . SER A 1 110 ? 3.554 8.298 6.261 1.00 91.38 110 SER A CA 1
ATOM 826 C C . SER A 1 110 ? 2.931 8.575 7.631 1.00 91.38 110 SER A C 1
ATOM 828 O O . SER A 1 110 ? 1.907 8.015 7.999 1.00 91.38 110 SER A O 1
ATOM 830 N N . TYR A 1 111 ? 3.497 9.546 8.342 1.00 88.94 111 TYR A N 1
ATOM 831 C CA . TYR A 1 111 ? 3.131 9.884 9.721 1.00 88.94 111 TYR A CA 1
ATOM 832 C C . TYR A 1 111 ? 1.958 10.874 9.852 1.00 88.94 111 TYR A C 1
ATOM 834 O O . TYR A 1 111 ? 1.906 11.662 10.797 1.00 88.94 111 TYR A O 1
ATOM 842 N N . ALA A 1 112 ? 1.042 10.893 8.879 1.00 89.38 112 ALA A N 1
ATOM 843 C CA . ALA A 1 112 ? -0.172 11.713 8.881 1.00 89.38 112 ALA A CA 1
ATOM 844 C C . ALA A 1 112 ? 0.044 13.169 9.351 1.00 89.38 112 ALA A C 1
ATOM 846 O O . ALA A 1 112 ? 0.651 13.975 8.641 1.00 89.38 112 ALA A O 1
ATOM 847 N N . THR A 1 113 ? -0.457 13.525 10.536 1.00 88.12 113 THR A N 1
ATOM 848 C CA . THR A 1 113 ? -0.433 14.890 11.085 1.00 88.12 113 THR A CA 1
ATOM 849 C C . THR A 1 113 ? 0.937 15.324 11.603 1.00 88.12 113 THR A C 1
ATOM 851 O O . THR A 1 113 ? 1.162 16.518 11.761 1.00 88.12 113 THR A O 1
ATOM 854 N N . MET A 1 114 ? 1.886 14.398 11.770 1.00 84.56 114 MET A N 1
ATOM 855 C CA . MET A 1 114 ? 3.301 14.715 12.011 1.00 84.56 114 MET A CA 1
ATOM 856 C C . MET A 1 114 ? 4.068 15.023 10.709 1.00 84.56 114 MET A C 1
ATOM 858 O O . MET A 1 114 ? 5.246 15.373 10.740 1.00 84.56 114 MET A O 1
ATOM 862 N N . GLY A 1 115 ? 3.410 14.910 9.549 1.00 85.00 115 GLY A N 1
ATOM 863 C CA . GLY A 1 115 ? 3.985 15.202 8.239 1.00 85.00 115 GLY A CA 1
ATOM 864 C C . GLY A 1 115 ? 2.932 15.700 7.253 1.00 85.00 115 GLY A C 1
ATOM 865 O O . GLY A 1 115 ? 2.571 16.877 7.246 1.00 85.00 115 GLY A O 1
ATOM 866 N N . LYS A 1 116 ? 2.472 14.812 6.367 1.00 85.81 116 LYS A N 1
ATOM 867 C CA . LYS A 1 116 ? 1.364 15.083 5.444 1.00 85.81 116 LYS A CA 1
ATOM 868 C C . LYS A 1 116 ? 0.385 13.920 5.464 1.00 85.81 116 LYS A C 1
ATOM 870 O O . LYS A 1 116 ? 0.795 12.784 5.249 1.00 85.81 116 LYS A O 1
ATOM 875 N N . GLN A 1 117 ? -0.894 14.234 5.644 1.00 91.94 117 GLN A N 1
ATOM 876 C CA . GLN A 1 117 ? -1.981 13.274 5.473 1.00 91.94 117 GLN A CA 1
ATOM 877 C C . GLN A 1 117 ? -2.017 12.772 4.023 1.00 91.94 117 GLN A C 1
ATOM 879 O O . GLN A 1 117 ? -1.850 13.536 3.065 1.00 91.94 117 GLN A O 1
ATOM 884 N N . THR A 1 118 ? -2.211 11.469 3.881 1.00 94.00 118 THR A N 1
ATOM 885 C CA . THR A 1 118 ? -2.541 10.798 2.625 1.00 94.00 118 THR A CA 1
ATOM 886 C C . THR A 1 118 ? -4.057 10.828 2.423 1.00 94.00 118 THR A C 1
ATOM 888 O O . THR A 1 118 ? -4.797 11.303 3.283 1.00 94.00 118 THR A O 1
ATOM 891 N N . TYR A 1 119 ? -4.542 10.367 1.270 1.00 93.81 119 TYR A N 1
ATOM 892 C CA . TYR A 1 119 ? -5.986 10.234 1.080 1.00 93.81 119 TYR A CA 1
ATOM 893 C C . TYR A 1 119 ? -6.546 9.113 1.964 1.00 93.81 119 TYR A C 1
ATOM 895 O O . TYR A 1 119 ? -5.869 8.111 2.180 1.00 93.81 119 TYR A O 1
ATOM 903 N N . GLY A 1 120 ? -7.811 9.230 2.357 1.00 94.94 120 GLY A N 1
ATOM 904 C CA . GLY A 1 120 ? -8.465 8.233 3.194 1.00 94.94 120 GLY A CA 1
ATOM 905 C C . GLY A 1 120 ? -8.590 6.834 2.588 1.00 94.94 120 GLY A C 1
ATOM 906 O O . GLY A 1 120 ? -9.075 6.637 1.461 1.00 94.94 120 GLY A O 1
ATOM 907 N N . TRP A 1 121 ? -8.209 5.834 3.375 1.00 95.31 121 TRP A N 1
ATOM 908 C CA . TRP A 1 121 ? -8.462 4.420 3.150 1.00 95.31 121 TRP A CA 1
ATOM 909 C C . TRP A 1 121 ? -9.655 3.968 3.993 1.00 95.31 121 TRP A C 1
ATOM 911 O O . TRP A 1 121 ? -9.577 3.795 5.207 1.00 95.31 121 TRP A O 1
ATOM 921 N N . GLN A 1 122 ? -10.795 3.796 3.323 1.00 96.75 122 GLN A N 1
ATOM 922 C CA . GLN A 1 122 ? -12.032 3.362 3.961 1.00 96.75 122 GLN A CA 1
ATOM 923 C C . GLN A 1 122 ? -12.059 1.842 4.161 1.00 96.75 122 GLN A C 1
ATOM 925 O O . GLN A 1 122 ? -11.917 1.078 3.203 1.00 96.75 122 GLN A O 1
ATOM 930 N N . MET A 1 123 ? -12.316 1.417 5.396 1.00 97.25 123 MET A N 1
ATOM 931 C CA . MET A 1 123 ? -12.564 0.022 5.760 1.00 97.25 123 MET A CA 1
ATOM 932 C C . MET A 1 123 ? -14.027 -0.361 5.520 1.00 97.25 123 MET A C 1
ATOM 934 O O . MET A 1 123 ? -14.909 0.482 5.354 1.00 97.25 123 MET A O 1
ATOM 938 N N . LYS A 1 124 ? -14.328 -1.657 5.595 1.00 97.44 124 LYS A N 1
ATOM 939 C CA . LYS A 1 124 ? -15.679 -2.212 5.444 1.00 97.44 124 LYS A CA 1
ATOM 940 C C . LYS A 1 124 ? -16.682 -1.682 6.474 1.00 97.44 124 LYS A C 1
ATOM 942 O O . LYS A 1 124 ? -17.863 -1.575 6.157 1.00 97.44 124 LYS A O 1
ATOM 947 N N . SER A 1 125 ? -16.236 -1.351 7.685 1.00 97.50 125 SER A N 1
ATOM 948 C CA . SER A 1 125 ? -17.072 -0.715 8.718 1.00 97.50 125 SER A CA 1
ATOM 949 C C . SER A 1 125 ? -17.405 0.751 8.412 1.00 97.50 125 SER A C 1
ATOM 951 O O . SER A 1 125 ? -18.227 1.351 9.098 1.00 97.50 125 SER A O 1
ATOM 953 N N . GLY A 1 126 ? -16.790 1.335 7.381 1.00 97.75 126 GLY A N 1
ATOM 954 C CA . GLY A 1 126 ? -16.950 2.732 6.998 1.00 97.75 126 GLY A CA 1
ATOM 955 C C . GLY A 1 126 ? -15.959 3.681 7.670 1.00 97.75 126 GLY A C 1
ATOM 956 O O . GLY A 1 126 ? -15.902 4.832 7.246 1.00 97.75 126 GLY A O 1
ATOM 957 N N . VAL A 1 127 ? -15.180 3.212 8.657 1.00 97.44 127 VAL A N 1
ATOM 958 C CA . VAL A 1 127 ? -14.082 3.998 9.246 1.00 97.44 127 VAL A CA 1
ATOM 959 C C . VAL A 1 127 ? -13.027 4.301 8.187 1.00 97.44 127 VAL A C 1
ATOM 961 O O . VAL A 1 127 ? -12.795 3.495 7.281 1.00 97.44 127 VAL A O 1
ATOM 964 N N . THR A 1 128 ? -12.396 5.458 8.305 1.00 97.12 128 THR A N 1
ATOM 965 C CA . THR A 1 128 ? -11.405 5.971 7.361 1.00 97.12 128 THR A CA 1
ATOM 966 C C . THR A 1 128 ? -10.065 6.224 8.042 1.00 97.12 128 THR A C 1
ATOM 968 O O . THR A 1 128 ? -10.018 6.699 9.178 1.00 97.12 128 THR A O 1
ATOM 971 N N . PHE A 1 129 ? -8.982 5.871 7.352 1.00 95.19 129 PHE A N 1
ATOM 972 C CA . PHE A 1 129 ? -7.615 6.040 7.835 1.00 95.19 129 PHE A CA 1
ATOM 973 C C . PHE A 1 129 ? -6.767 6.820 6.836 1.00 95.19 129 PHE A C 1
ATOM 975 O O . PHE A 1 129 ? -6.760 6.496 5.651 1.00 95.19 129 PHE A O 1
ATOM 982 N N . THR A 1 130 ? -6.003 7.788 7.331 1.00 94.75 130 THR A N 1
ATOM 983 C CA . THR A 1 130 ? -4.899 8.425 6.594 1.00 94.75 130 THR A CA 1
ATOM 984 C C . THR A 1 130 ? -3.543 7.898 7.080 1.00 94.75 130 THR A C 1
ATOM 986 O O . THR A 1 130 ? -3.473 7.003 7.923 1.00 94.75 130 THR A O 1
ATOM 989 N N . GLY A 1 131 ? -2.453 8.462 6.567 1.00 93.44 131 GLY A N 1
ATOM 990 C CA . GLY A 1 131 ? -1.084 8.082 6.893 1.00 93.44 131 GLY A CA 1
ATOM 991 C C . GLY A 1 131 ? -0.600 6.902 6.056 1.00 93.44 131 GLY A C 1
ATOM 992 O O . GLY A 1 131 ? -0.775 6.876 4.831 1.00 93.44 131 GLY A O 1
ATOM 993 N N . SER A 1 132 ? 0.069 5.961 6.709 1.00 93.69 132 SER A N 1
ATOM 994 C CA . SER A 1 132 ? 0.646 4.772 6.087 1.00 93.69 132 SER A CA 1
ATOM 995 C C . SER A 1 132 ? -0.419 3.869 5.473 1.00 93.69 132 SER A C 1
ATOM 997 O O . SER A 1 132 ? -1.487 3.675 6.032 1.00 93.69 132 SER A O 1
ATOM 999 N N . HIS A 1 133 ? -0.126 3.271 4.322 1.00 94.56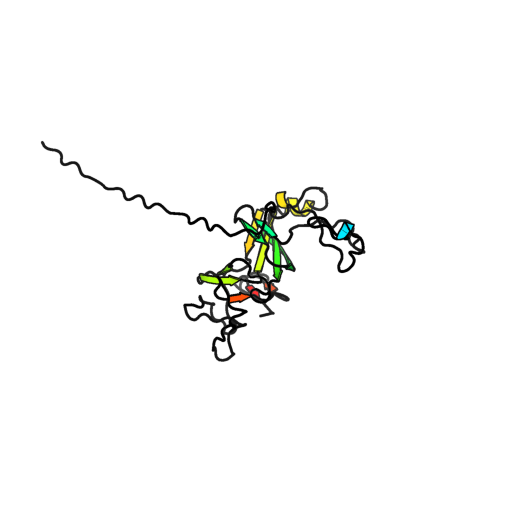 133 HIS A N 1
ATOM 1000 C CA . HIS A 1 133 ? -0.977 2.308 3.628 1.00 94.56 133 HIS A CA 1
ATOM 1001 C C . HIS A 1 133 ? -0.158 1.063 3.269 1.00 94.56 133 HIS A C 1
ATOM 1003 O O . HIS A 1 133 ? 1.035 1.160 2.982 1.00 94.56 133 HIS A O 1
ATOM 1009 N N . ILE A 1 134 ? -0.815 -0.095 3.178 1.00 95.25 134 ILE A N 1
ATOM 1010 C CA . ILE A 1 134 ? -0.258 -1.262 2.484 1.00 95.25 134 ILE A CA 1
ATOM 1011 C C . ILE A 1 134 ? -1.000 -1.411 1.164 1.00 95.25 134 ILE A C 1
ATOM 1013 O O . ILE A 1 134 ? -2.152 -1.852 1.118 1.00 95.25 134 ILE A O 1
ATOM 1017 N N . HIS A 1 135 ? -0.334 -1.011 0.088 1.00 96.19 135 HIS A N 1
ATOM 1018 C CA . HIS A 1 135 ? -0.837 -1.153 -1.267 1.00 96.19 135 HIS A CA 1
ATOM 1019 C C . HIS A 1 135 ? -0.527 -2.556 -1.784 1.00 96.19 135 HIS A C 1
ATOM 1021 O O . HIS A 1 135 ? 0.513 -3.122 -1.457 1.00 96.19 135 HIS A O 1
ATOM 1027 N N . TRP A 1 136 ? -1.384 -3.104 -2.635 1.00 96.56 136 TRP A N 1
ATOM 1028 C CA . TRP A 1 136 ? -0.994 -4.167 -3.557 1.00 96.56 136 TRP A CA 1
ATOM 1029 C C . TRP A 1 136 ? -0.871 -3.590 -4.960 1.00 96.56 136 TRP A C 1
ATOM 1031 O O . TRP A 1 136 ? -1.626 -2.694 -5.333 1.00 96.56 136 TRP A O 1
ATOM 1041 N N . ILE A 1 137 ? 0.073 -4.114 -5.731 1.00 98.00 137 ILE A N 1
ATOM 1042 C CA . ILE A 1 137 ? 0.235 -3.856 -7.157 1.00 98.00 137 ILE A CA 1
ATOM 1043 C C . ILE A 1 137 ? 0.292 -5.214 -7.840 1.00 98.00 137 ILE A C 1
ATOM 1045 O O . ILE A 1 137 ? 1.167 -6.027 -7.532 1.00 98.00 137 ILE A O 1
ATOM 1049 N N . ASP A 1 138 ? -0.638 -5.448 -8.752 1.00 98.31 138 ASP A N 1
ATOM 1050 C CA . ASP A 1 138 ? -0.724 -6.693 -9.499 1.00 98.31 138 ASP A CA 1
ATOM 1051 C C . ASP A 1 138 ? -0.050 -6.520 -10.857 1.00 98.31 138 ASP A C 1
ATOM 1053 O O . ASP A 1 138 ? -0.261 -5.529 -11.566 1.00 98.31 138 ASP A O 1
ATOM 1057 N N . TYR A 1 139 ? 0.785 -7.493 -11.203 1.00 98.44 139 TYR A N 1
ATOM 1058 C CA . TYR A 1 139 ? 1.500 -7.538 -12.463 1.00 98.44 139 TYR A CA 1
ATOM 1059 C C . TYR A 1 139 ? 1.264 -8.858 -13.180 1.00 98.44 139 TYR A C 1
ATOM 1061 O O . TYR A 1 139 ? 1.307 -9.932 -12.575 1.00 98.44 139 TYR A O 1
ATOM 1069 N N . ASN A 1 140 ? 1.190 -8.781 -14.505 1.00 98.44 140 ASN A N 1
ATOM 1070 C CA . ASN A 1 140 ? 1.149 -9.956 -15.351 1.00 98.44 140 ASN A CA 1
ATOM 1071 C C . ASN A 1 140 ? 2.419 -10.806 -15.175 1.00 98.44 140 ASN A C 1
ATOM 1073 O O . ASN A 1 140 ? 3.523 -10.383 -15.538 1.00 98.44 140 ASN A O 1
ATOM 1077 N N . ARG A 1 141 ? 2.273 -12.035 -14.676 1.00 98.25 141 ARG A N 1
ATOM 1078 C CA . ARG A 1 141 ? 3.376 -12.925 -14.285 1.00 98.25 141 ARG A CA 1
ATOM 1079 C C . ARG A 1 141 ? 4.350 -13.214 -15.419 1.00 98.25 141 ARG A C 1
ATOM 1081 O O . ARG A 1 141 ? 5.561 -13.185 -15.204 1.00 98.25 141 ARG A O 1
ATOM 1088 N N . ASN A 1 142 ? 3.848 -13.492 -16.622 1.00 97.50 142 ASN A N 1
ATOM 1089 C CA . ASN A 1 142 ? 4.698 -13.833 -17.766 1.00 97.50 142 ASN A CA 1
ATOM 1090 C C . ASN A 1 142 ? 5.557 -12.640 -18.201 1.00 97.50 142 ASN A C 1
ATOM 1092 O O . ASN A 1 142 ? 6.746 -12.794 -18.489 1.00 97.50 142 ASN A O 1
ATOM 1096 N N . GLN A 1 143 ? 4.973 -11.441 -18.214 1.00 97.50 143 GLN A N 1
ATOM 1097 C CA . GLN A 1 143 ? 5.711 -10.217 -18.518 1.00 97.50 143 GLN A CA 1
ATOM 1098 C C . GLN A 1 143 ? 6.701 -9.864 -17.403 1.00 97.50 143 GLN A C 1
ATOM 1100 O O . GLN A 1 143 ? 7.848 -9.526 -17.703 1.00 97.50 143 GLN A O 1
ATOM 1105 N N . PHE A 1 144 ? 6.299 -10.030 -16.138 1.00 96.50 144 PHE A N 1
ATOM 1106 C CA . PHE A 1 144 ? 7.151 -9.806 -14.970 1.00 96.50 144 PHE A CA 1
ATOM 1107 C C . PHE A 1 144 ? 8.376 -10.727 -14.977 1.00 96.50 144 PHE A C 1
ATOM 1109 O O . PHE A 1 144 ? 9.503 -10.269 -14.798 1.00 96.50 144 PHE A O 1
ATOM 1116 N N . ALA A 1 145 ? 8.193 -12.015 -15.283 1.00 95.75 145 ALA A N 1
ATOM 1117 C CA . ALA A 1 145 ? 9.285 -12.984 -15.389 1.00 95.75 145 ALA A CA 1
ATOM 1118 C C . ALA A 1 145 ? 10.301 -12.626 -16.489 1.00 95.75 145 ALA A C 1
ATOM 1120 O O . ALA A 1 145 ? 11.487 -12.931 -16.369 1.00 95.75 145 ALA A O 1
ATOM 1121 N N . ASN A 1 146 ? 9.856 -11.953 -17.553 1.00 95.44 146 ASN A N 1
ATOM 1122 C CA . ASN A 1 146 ? 10.714 -11.502 -18.646 1.00 95.44 146 ASN A CA 1
ATOM 1123 C C . ASN A 1 146 ? 11.230 -10.060 -18.467 1.00 95.44 146 ASN A C 1
ATOM 1125 O O . ASN A 1 146 ? 11.917 -9.536 -19.348 1.00 95.44 146 ASN A O 1
ATOM 1129 N N . PHE A 1 147 ? 10.891 -9.387 -17.364 1.00 94.94 147 PHE A N 1
ATOM 1130 C CA . PHE A 1 147 ? 11.086 -7.944 -17.209 1.00 94.94 147 PHE A CA 1
ATOM 1131 C C . PHE A 1 147 ? 12.555 -7.512 -17.266 1.00 94.94 147 PHE A C 1
ATOM 1133 O O . PHE A 1 147 ? 12.875 -6.482 -17.864 1.00 94.94 147 PHE A O 1
ATOM 1140 N N . LEU A 1 148 ? 13.457 -8.317 -16.700 1.00 93.31 148 LEU A N 1
ATOM 1141 C CA . LEU A 1 148 ? 14.898 -8.046 -16.713 1.00 93.31 148 LEU A CA 1
ATOM 1142 C C . LEU A 1 148 ? 15.548 -8.256 -18.092 1.00 93.31 148 LEU A C 1
ATOM 1144 O O . LEU A 1 148 ? 16.659 -7.788 -18.315 1.00 93.31 148 LEU A O 1
ATOM 1148 N N . ASN A 1 149 ? 14.858 -8.912 -19.030 1.00 93.38 149 ASN A N 1
ATOM 1149 C CA . ASN A 1 149 ? 15.378 -9.218 -20.367 1.00 93.38 149 ASN A CA 1
ATOM 1150 C C . ASN A 1 149 ? 14.846 -8.267 -21.451 1.00 93.38 149 ASN A C 1
ATOM 1152 O O . ASN A 1 149 ? 15.002 -8.529 -22.644 1.00 93.38 149 ASN A O 1
ATOM 1156 N N . ASN A 1 150 ? 14.177 -7.181 -21.064 1.00 90.88 150 ASN A N 1
ATOM 1157 C CA . ASN A 1 150 ? 13.658 -6.184 -21.992 1.00 90.88 150 ASN A CA 1
ATOM 1158 C C . ASN A 1 150 ? 13.882 -4.755 -21.472 1.00 90.88 150 ASN A C 1
ATOM 1160 O O . ASN A 1 150 ? 14.209 -4.539 -20.305 1.00 90.88 150 ASN A O 1
ATOM 1164 N N . ILE A 1 151 ? 13.682 -3.770 -22.347 1.00 90.31 151 ILE A N 1
ATOM 1165 C CA . ILE A 1 151 ? 13.878 -2.341 -22.047 1.00 90.31 151 ILE A CA 1
ATOM 1166 C C . 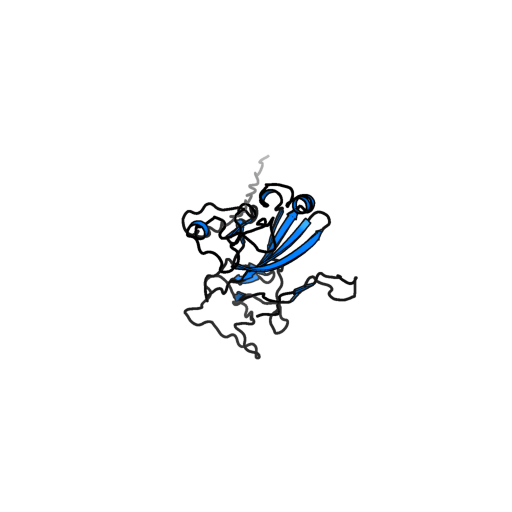ILE A 1 151 ? 12.578 -1.606 -21.695 1.00 90.31 151 ILE A C 1
ATOM 1168 O O . ILE A 1 151 ? 12.588 -0.391 -21.520 1.00 90.31 151 ILE A O 1
ATOM 1172 N N . ASN A 1 152 ? 11.453 -2.317 -21.618 1.00 93.38 152 ASN A N 1
ATOM 1173 C CA . ASN A 1 152 ? 10.159 -1.698 -21.364 1.00 93.38 152 ASN A CA 1
ATOM 1174 C C . ASN A 1 152 ? 10.059 -1.262 -19.898 1.00 93.38 152 ASN A C 1
ATOM 1176 O O . ASN A 1 152 ? 10.677 -1.868 -19.014 1.00 93.38 152 ASN A O 1
ATOM 1180 N N . ALA A 1 153 ? 9.247 -0.234 -19.659 1.00 94.69 153 ALA A N 1
ATOM 1181 C CA . ALA A 1 153 ? 8.786 0.150 -18.332 1.00 94.69 153 ALA A CA 1
ATOM 1182 C C . ALA A 1 153 ? 7.691 -0.818 -17.837 1.00 94.69 153 ALA A C 1
ATOM 1184 O O . ALA A 1 153 ? 7.050 -1.521 -18.631 1.00 94.69 153 ALA A O 1
ATOM 1185 N N . THR A 1 154 ? 7.476 -0.869 -16.523 1.00 95.12 154 THR A N 1
ATOM 1186 C CA . THR A 1 154 ? 6.548 -1.820 -15.891 1.00 95.12 154 THR A CA 1
ATOM 1187 C C . THR A 1 154 ? 5.081 -1.491 -16.127 1.00 95.12 154 THR A C 1
ATOM 1189 O O . THR A 1 154 ? 4.248 -2.389 -16.059 1.00 95.12 154 THR A O 1
ATOM 1192 N N . ASN A 1 155 ? 4.745 -0.259 -16.509 1.00 95.62 155 ASN A N 1
ATOM 1193 C CA . ASN A 1 155 ? 3.370 0.171 -16.789 1.00 95.62 155 ASN A CA 1
ATOM 1194 C C . ASN A 1 155 ? 2.633 -0.653 -17.862 1.00 95.62 155 ASN A C 1
ATOM 1196 O O . ASN A 1 155 ? 1.411 -0.547 -17.978 1.00 95.62 155 ASN A O 1
ATOM 1200 N N . THR A 1 156 ? 3.363 -1.417 -18.678 1.00 94.44 156 THR A N 1
ATOM 1201 C CA . THR A 1 156 ? 2.816 -2.330 -19.696 1.00 94.44 156 THR A CA 1
ATOM 1202 C C . THR A 1 156 ? 2.354 -3.672 -19.129 1.00 94.44 156 THR A C 1
ATOM 1204 O O . THR A 1 156 ? 1.528 -4.336 -19.751 1.00 94.44 156 THR A O 1
ATOM 1207 N N . MET A 1 157 ? 2.846 -4.044 -17.946 1.00 96.81 157 MET A N 1
ATOM 1208 C CA . MET A 1 157 ? 2.501 -5.285 -17.255 1.00 96.81 157 MET A CA 1
ATOM 1209 C C . MET A 1 157 ? 1.692 -5.069 -15.970 1.00 96.81 157 MET A C 1
ATOM 1211 O O . MET A 1 157 ? 1.304 -6.058 -15.364 1.00 96.81 157 MET A O 1
ATOM 1215 N N . VAL A 1 158 ? 1.439 -3.821 -15.552 1.00 97.88 158 VAL A N 1
ATOM 1216 C CA . VAL A 1 158 ? 0.547 -3.507 -14.419 1.00 97.88 158 VAL A CA 1
ATOM 1217 C C . VAL A 1 158 ? -0.893 -3.859 -14.783 1.00 97.88 158 VAL A C 1
ATOM 1219 O O . VAL A 1 158 ? -1.420 -3.378 -15.788 1.00 97.88 158 VAL A O 1
ATOM 1222 N N . GLU A 1 159 ? -1.532 -4.654 -13.934 1.00 97.25 159 GLU A N 1
ATOM 1223 C CA . GLU A 1 159 ? -2.936 -5.055 -14.054 1.00 97.25 159 GLU A CA 1
ATOM 1224 C C . GLU A 1 159 ? -3.841 -4.220 -13.134 1.00 97.25 159 GLU A C 1
ATOM 1226 O O . GLU A 1 159 ? -4.990 -3.947 -13.483 1.00 97.25 159 GLU A O 1
ATOM 1231 N N . GLY A 1 160 ? -3.305 -3.722 -12.016 1.00 96.44 160 GLY A N 1
ATOM 1232 C CA . GLY A 1 160 ? -3.968 -2.737 -11.164 1.00 96.44 160 GLY A CA 1
ATOM 1233 C C . GLY A 1 160 ? -3.264 -2.535 -9.827 1.00 96.44 160 GLY A C 1
ATOM 1234 O O . GLY A 1 160 ? -2.255 -3.179 -9.534 1.00 96.44 160 GLY A O 1
ATOM 1235 N N . SER A 1 161 ? -3.822 -1.654 -8.999 1.00 97.25 161 SER A N 1
ATOM 1236 C CA . SER A 1 161 ? -3.440 -1.529 -7.593 1.00 97.25 161 SER A CA 1
ATOM 1237 C C . SER A 1 161 ? -4.632 -1.259 -6.678 1.00 97.25 161 SER A C 1
ATOM 1239 O O . SER A 1 161 ? -5.735 -0.909 -7.114 1.00 97.25 161 SER A O 1
ATOM 1241 N N . GLY A 1 162 ? -4.396 -1.400 -5.380 1.00 96.25 162 GLY A N 1
ATOM 1242 C CA . GLY A 1 162 ? -5.360 -1.087 -4.338 1.00 96.25 162 GLY A CA 1
ATOM 1243 C C . GLY A 1 162 ? -4.745 -1.297 -2.969 1.00 96.25 162 GLY A C 1
ATOM 1244 O O . GLY A 1 162 ? -3.530 -1.233 -2.823 1.00 96.25 162 GLY A O 1
ATOM 1245 N N . HIS A 1 163 ? -5.575 -1.575 -1.970 1.00 95.62 163 HIS A N 1
ATOM 1246 C CA . HIS A 1 163 ? -5.118 -1.782 -0.602 1.00 95.62 163 HIS A CA 1
ATOM 1247 C C . HIS A 1 163 ? -5.287 -3.225 -0.128 1.00 95.62 163 HIS A C 1
ATOM 1249 O O . HIS A 1 163 ? -6.245 -3.897 -0.514 1.00 95.62 163 HIS A O 1
ATOM 1255 N N . LEU A 1 164 ? -4.347 -3.708 0.689 1.00 94.81 164 LEU A N 1
ATOM 1256 C CA . LEU A 1 164 ? -4.202 -5.134 1.013 1.00 94.81 164 LEU A CA 1
ATOM 1257 C C . LEU A 1 164 ? -5.317 -5.691 1.908 1.00 94.81 164 LEU A C 1
ATOM 1259 O O . LEU A 1 164 ? -5.673 -6.858 1.776 1.00 94.81 164 LEU A O 1
ATOM 1263 N N . PHE A 1 165 ? -5.888 -4.871 2.789 1.00 94.75 165 PHE A N 1
ATOM 1264 C CA . PHE A 1 165 ? -6.956 -5.281 3.701 1.00 94.75 165 PHE A CA 1
ATOM 1265 C C . PHE A 1 165 ? -8.162 -4.331 3.673 1.00 94.75 165 PHE A C 1
ATOM 1267 O O . PHE A 1 165 ? -8.182 -3.294 3.017 1.00 94.75 165 PHE A O 1
ATOM 1274 N N . TYR A 1 166 ? -9.237 -4.729 4.342 1.00 95.81 166 TYR A N 1
ATOM 1275 C CA . TYR A 1 166 ? -10.470 -3.935 4.405 1.00 95.81 166 TYR A CA 1
ATOM 1276 C C . TYR A 1 166 ? -11.251 -4.144 5.704 1.00 95.81 166 TYR A C 1
ATOM 1278 O O . TYR A 1 166 ? -12.290 -3.519 5.902 1.00 95.81 166 TYR A O 1
ATOM 1286 N N . ASN A 1 167 ? -10.773 -5.015 6.593 1.00 95.75 167 ASN A N 1
ATOM 1287 C CA . ASN A 1 167 ? -11.255 -5.141 7.961 1.00 95.75 167 ASN A CA 1
ATOM 1288 C C . ASN A 1 167 ? -10.071 -4.881 8.880 1.00 95.75 167 ASN A C 1
ATOM 1290 O O . ASN A 1 167 ? -8.965 -5.329 8.582 1.00 95.75 167 ASN A O 1
ATOM 1294 N N . ILE A 1 168 ? -10.320 -4.211 9.997 1.00 94.44 168 ILE A N 1
ATOM 1295 C CA . ILE A 1 168 ? -9.292 -3.931 10.985 1.00 94.44 168 ILE A CA 1
ATOM 1296 C C . ILE A 1 168 ? -9.878 -4.026 12.386 1.00 94.44 168 ILE A C 1
ATOM 1298 O O . ILE A 1 168 ? -11.035 -3.657 12.614 1.00 94.44 168 ILE A O 1
ATOM 1302 N N . TYR A 1 169 ? -9.075 -4.558 13.298 1.00 93.94 169 TYR A N 1
ATOM 1303 C CA . TYR A 1 169 ? -9.432 -4.762 14.691 1.00 93.94 169 TYR A CA 1
ATOM 1304 C C . TYR A 1 169 ? -8.463 -3.972 15.565 1.00 93.94 169 TYR A C 1
ATOM 1306 O O . TYR A 1 169 ? -7.268 -3.939 15.287 1.00 93.94 169 TYR A O 1
ATOM 1314 N N . ASN A 1 170 ? -8.989 -3.316 16.594 1.00 92.75 170 ASN A N 1
ATOM 1315 C CA . ASN A 1 170 ? -8.191 -2.552 17.548 1.00 92.75 170 ASN A CA 1
ATOM 1316 C C . ASN A 1 170 ? -7.459 -3.479 18.542 1.00 92.75 170 ASN A C 1
ATOM 1318 O O . ASN A 1 170 ? -7.618 -4.703 18.528 1.00 92.75 170 ASN A O 1
ATOM 1322 N N . GLN A 1 171 ? -6.712 -2.886 19.475 1.00 89.56 171 GLN A N 1
ATOM 1323 C CA . GLN A 1 171 ? -5.973 -3.604 20.520 1.00 89.56 171 GLN A CA 1
ATOM 1324 C C . GLN A 1 171 ? -6.855 -4.438 21.473 1.00 89.56 171 GLN A C 1
ATOM 1326 O O . GLN A 1 171 ? -6.338 -5.252 22.236 1.00 89.56 171 GLN A O 1
ATOM 1331 N N . PHE A 1 172 ? -8.178 -4.246 21.446 1.00 92.50 172 PHE A N 1
ATOM 1332 C CA . PHE A 1 172 ? -9.155 -4.998 22.239 1.00 92.50 172 PHE A CA 1
ATOM 1333 C C . PHE A 1 172 ? -9.809 -6.146 21.449 1.00 92.50 172 PHE A C 1
ATOM 1335 O O . PHE A 1 172 ? -10.634 -6.875 21.998 1.00 92.50 172 PHE A O 1
ATOM 1342 N N . GLY A 1 173 ? -9.438 -6.334 20.177 1.00 92.50 173 GLY A N 1
ATOM 1343 C CA . GLY A 1 173 ? -10.022 -7.343 19.291 1.00 92.50 173 GLY A CA 1
ATOM 1344 C C . GLY A 1 173 ? -11.383 -6.945 18.714 1.00 92.50 173 GLY A C 1
ATOM 1345 O O . GLY A 1 173 ? -12.122 -7.802 18.231 1.00 92.50 173 GLY A O 1
ATOM 1346 N N . GLU A 1 174 ? -11.737 -5.661 18.760 1.00 94.44 174 GLU A N 1
ATOM 1347 C CA . GLU A 1 174 ? -13.007 -5.142 18.258 1.00 94.44 174 GLU A CA 1
ATOM 1348 C C . GLU A 1 174 ? -12.828 -4.538 16.867 1.00 94.44 174 GLU A C 1
ATOM 1350 O O . GLU A 1 174 ? -11.854 -3.833 16.605 1.00 94.44 174 GLU A O 1
ATOM 1355 N N . ALA A 1 175 ? -13.784 -4.788 15.970 1.00 96.06 175 ALA A N 1
ATOM 1356 C CA . ALA A 1 175 ? -13.765 -4.184 14.644 1.00 96.06 175 ALA A CA 1
ATOM 1357 C C . ALA A 1 175 ? -13.896 -2.661 14.763 1.00 96.06 175 ALA A C 1
ATOM 1359 O O . ALA A 1 175 ? -14.892 -2.161 15.298 1.00 96.06 175 ALA A O 1
ATOM 1360 N N . VAL A 1 176 ? -12.924 -1.928 14.223 1.00 96.56 176 VAL A N 1
ATOM 1361 C CA . VAL A 1 176 ? -12.880 -0.468 14.351 1.00 96.56 176 VAL A CA 1
ATOM 1362 C C . VAL A 1 176 ? -14.069 0.154 13.624 1.00 96.56 176 VAL A C 1
ATOM 1364 O O . VAL A 1 176 ? -14.325 -0.144 12.457 1.00 96.56 176 VAL A O 1
ATOM 1367 N N . GLN A 1 177 ? -14.801 1.020 14.319 1.00 97.19 177 GLN A N 1
ATOM 1368 C CA . GLN A 1 177 ? -15.927 1.786 13.778 1.00 97.19 177 GLN A CA 1
ATOM 1369 C C . GLN A 1 177 ? -15.509 3.235 13.489 1.00 97.19 177 GLN A C 1
ATOM 1371 O O . GLN A 1 177 ? -14.475 3.672 13.992 1.00 97.19 177 GLN A O 1
ATOM 1376 N N . PRO A 1 178 ? -16.292 4.010 12.715 1.00 96.69 178 PRO A N 1
ATOM 1377 C CA . PRO A 1 178 ? -16.055 5.445 12.571 1.00 96.69 178 PRO A CA 1
ATOM 1378 C C . PRO A 1 178 ? -15.943 6.145 13.930 1.00 96.69 178 PRO A C 1
ATOM 1380 O O . PRO A 1 178 ? -16.665 5.802 14.876 1.00 96.69 178 PRO A O 1
ATOM 1383 N N . LYS A 1 179 ? -15.098 7.176 14.032 1.00 93.25 179 LYS A N 1
ATOM 1384 C CA . LYS A 1 179 ? -14.871 7.901 15.293 1.00 93.25 179 LYS A CA 1
ATOM 1385 C C . LYS A 1 179 ? -16.168 8.519 15.818 1.00 93.25 179 LYS A C 1
ATOM 1387 O O . LYS A 1 179 ? -16.462 8.449 17.009 1.00 93.25 179 LYS A O 1
ATOM 1392 N N . ALA A 1 180 ? -17.013 9.020 14.914 1.00 94.44 180 ALA A N 1
ATOM 1393 C CA . ALA A 1 180 ? -18.342 9.551 15.234 1.00 94.44 180 ALA A CA 1
ATOM 1394 C C . ALA A 1 180 ? -19.316 8.515 15.840 1.00 94.44 180 ALA A C 1
ATOM 1396 O O . ALA A 1 180 ? -20.331 8.897 16.420 1.00 94.44 180 ALA A O 1
ATOM 1397 N N . GLN A 1 181 ? -19.025 7.218 15.710 1.00 96.06 181 GLN A N 1
ATOM 1398 C CA . GLN A 1 181 ? -19.802 6.112 16.280 1.00 96.06 181 GLN A CA 1
ATOM 1399 C C . GLN A 1 181 ? -19.145 5.521 17.539 1.00 96.06 181 GLN A C 1
ATOM 1401 O O . GLN A 1 181 ? -19.588 4.487 18.032 1.00 96.06 181 GLN A O 1
ATOM 1406 N N . GLY A 1 182 ? -18.104 6.172 18.069 1.00 93.38 182 GLY A N 1
ATOM 1407 C CA . GLY A 1 182 ? -17.371 5.708 19.246 1.00 93.38 182 GLY A CA 1
ATOM 1408 C C . GLY A 1 182 ? -16.287 4.676 18.940 1.00 93.38 182 GLY A C 1
ATOM 1409 O O . GLY A 1 182 ? -15.894 3.944 19.844 1.00 93.38 182 GLY A O 1
ATOM 1410 N N . GLY A 1 183 ? -15.813 4.595 17.692 1.00 94.69 183 GLY A N 1
ATOM 1411 C CA . GLY A 1 183 ? -14.651 3.778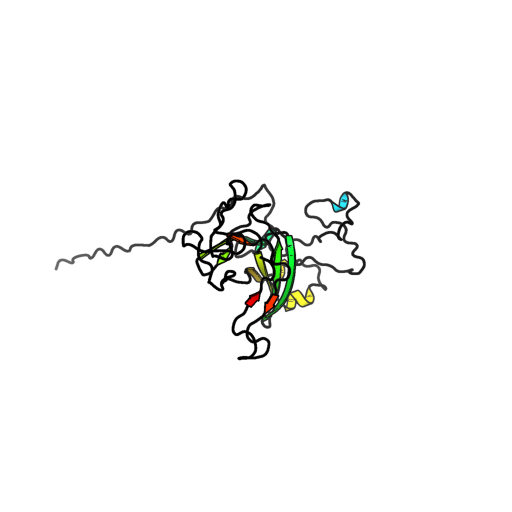 17.354 1.00 94.69 183 GLY A CA 1
ATOM 1412 C C . GLY A 1 183 ? -13.400 4.184 18.133 1.00 94.69 183 GLY A C 1
ATOM 1413 O O . GLY A 1 183 ? -13.248 5.338 18.536 1.00 94.69 183 GLY A O 1
ATOM 1414 N N . THR A 1 184 ? -12.500 3.226 18.326 1.00 94.75 184 THR A N 1
ATOM 1415 C CA . THR A 1 184 ? -11.240 3.400 19.052 1.00 94.75 184 THR A CA 1
ATOM 1416 C C . THR A 1 184 ? -10.079 2.855 18.229 1.00 94.75 184 THR A C 1
ATOM 1418 O O . THR A 1 184 ? -10.219 1.844 17.536 1.00 94.75 184 THR A O 1
ATOM 1421 N N . TRP A 1 185 ? -8.934 3.533 18.311 1.00 93.00 185 TRP A N 1
ATOM 1422 C CA . TRP A 1 185 ? -7.707 3.153 17.612 1.00 93.00 185 TRP A CA 1
ATOM 1423 C C . TRP A 1 185 ? -6.470 3.273 18.507 1.00 93.00 185 TRP A C 1
ATOM 1425 O O . TRP A 1 185 ? -6.459 4.087 19.437 1.00 93.00 185 TRP A O 1
ATOM 1435 N N . GLY A 1 186 ? -5.460 2.436 18.242 1.00 84.44 186 GLY A N 1
ATOM 1436 C CA . GLY A 1 186 ? -4.286 2.186 19.087 1.00 84.44 186 GLY A CA 1
ATOM 1437 C C . GLY A 1 186 ? -3.613 3.451 19.613 1.00 84.44 186 GLY A C 1
ATOM 1438 O O . GLY A 1 186 ? -3.610 3.697 20.821 1.00 84.44 186 GLY A O 1
ATOM 1439 N N . ASN A 1 187 ? -3.153 4.306 18.703 1.00 81.62 187 ASN A N 1
ATOM 1440 C CA . ASN A 1 187 ? -2.427 5.543 19.014 1.00 81.62 187 ASN A CA 1
ATOM 1441 C C . ASN A 1 187 ? -3.266 6.640 19.706 1.00 81.62 187 ASN A C 1
ATOM 1443 O O . ASN A 1 187 ? -2.732 7.680 20.091 1.00 81.62 187 ASN A O 1
ATOM 1447 N N . GLN A 1 188 ? -4.570 6.422 19.903 1.00 87.62 188 GLN A N 1
ATOM 1448 C CA . GLN A 1 188 ? -5.474 7.362 20.571 1.00 87.62 188 GLN A CA 1
ATOM 1449 C C . GLN A 1 188 ? -6.258 6.743 21.722 1.00 87.62 188 GLN A C 1
ATOM 1451 O O . GLN A 1 188 ? -7.169 7.388 22.231 1.00 87.62 188 GLN A O 1
ATOM 1456 N N . THR A 1 189 ? -5.963 5.511 22.144 1.00 92.56 189 THR A N 1
ATOM 1457 C CA . THR A 1 189 ? -6.805 4.828 23.135 1.00 92.56 189 THR A CA 1
ATOM 1458 C C . THR A 1 189 ? -5.982 4.239 24.270 1.00 92.56 189 THR A C 1
ATOM 1460 O O . THR A 1 189 ? -5.131 3.374 24.078 1.00 92.56 189 THR A O 1
ATOM 1463 N N . LEU A 1 190 ? -6.271 4.694 25.491 1.00 92.00 190 LEU A N 1
ATOM 1464 C CA . LEU A 1 190 ? -5.659 4.174 26.711 1.00 92.00 190 LEU A CA 1
ATOM 1465 C C . LEU A 1 190 ? -6.094 2.720 26.981 1.00 92.00 190 LEU A C 1
ATOM 1467 O O . LEU A 1 190 ? -7.159 2.306 26.522 1.00 92.00 190 LEU A O 1
ATOM 1471 N N . PRO A 1 191 ? -5.364 1.954 27.820 1.00 91.62 191 PRO A N 1
ATOM 1472 C CA . PRO A 1 191 ? -5.708 0.559 28.131 1.00 91.62 191 PRO A CA 1
ATOM 1473 C C . PRO A 1 191 ? -7.104 0.336 28.735 1.00 91.62 191 PRO A C 1
ATOM 1475 O O . PRO A 1 191 ? -7.592 -0.788 28.767 1.00 91.62 191 PRO A O 1
ATOM 1478 N N . ASN A 1 192 ? -7.744 1.390 29.246 1.00 92.19 192 ASN A N 1
ATOM 1479 C CA . ASN A 1 192 ? -9.106 1.359 29.784 1.00 92.19 192 ASN A CA 1
ATOM 1480 C C . ASN A 1 192 ? -10.186 1.744 28.746 1.00 92.19 192 ASN A C 1
ATOM 1482 O O . ASN A 1 192 ? -11.333 1.959 29.134 1.00 92.19 192 ASN A O 1
ATOM 1486 N N . GLY A 1 193 ? -9.823 1.910 27.470 1.00 90.44 193 GLY A N 1
ATOM 1487 C CA . GLY A 1 193 ? -10.727 2.311 26.388 1.00 90.44 193 GLY A CA 1
ATOM 1488 C C . GLY A 1 193 ? -10.996 3.817 26.294 1.00 90.44 193 GLY A C 1
ATOM 1489 O O . GLY A 1 193 ? -11.784 4.246 25.457 1.00 90.44 193 GLY A O 1
ATOM 1490 N N . THR A 1 194 ? -10.377 4.647 27.141 1.00 92.12 194 THR A N 1
ATOM 1491 C CA . THR A 1 194 ? -10.527 6.107 27.047 1.00 92.12 194 THR A CA 1
ATOM 1492 C C . THR A 1 194 ? -9.790 6.645 25.823 1.00 92.12 194 THR A C 1
ATOM 1494 O O . THR A 1 194 ? -8.579 6.457 25.704 1.00 92.12 194 THR A O 1
ATOM 1497 N N . VAL A 1 195 ? -10.519 7.347 24.952 1.00 91.69 195 VAL A N 1
ATOM 1498 C CA . VAL A 1 195 ? -9.958 8.038 23.784 1.00 91.69 195 VAL A CA 1
ATOM 1499 C C . VAL A 1 195 ? -9.264 9.332 24.212 1.00 91.69 195 VAL A C 1
ATOM 1501 O O . VAL A 1 195 ? -9.808 10.111 24.996 1.00 91.69 195 VAL A O 1
ATOM 1504 N N . VAL A 1 196 ? -8.069 9.562 23.678 1.00 90.81 196 VAL A N 1
ATOM 1505 C CA . VAL A 1 196 ? -7.263 10.770 23.845 1.00 90.81 196 VAL A CA 1
ATOM 1506 C C . VAL A 1 196 ? -7.180 11.469 22.494 1.00 90.81 196 VAL A C 1
ATOM 1508 O O . VAL A 1 196 ? -6.585 10.965 21.541 1.00 90.81 196 VAL A O 1
ATOM 1511 N N . ASP A 1 197 ? -7.802 12.641 22.404 1.00 88.06 197 ASP A N 1
ATOM 1512 C CA . ASP A 1 197 ? -7.749 13.445 21.190 1.00 88.06 197 ASP A CA 1
ATOM 1513 C C . ASP A 1 197 ? -6.357 14.045 20.974 1.00 88.06 197 ASP A C 1
ATOM 1515 O O . ASP A 1 197 ? -5.660 14.427 21.918 1.00 88.06 197 ASP A O 1
ATOM 1519 N N . PHE A 1 198 ? -5.981 14.177 19.701 1.00 86.00 198 PHE A N 1
ATOM 1520 C CA . PHE A 1 198 ? -4.803 14.943 19.320 1.00 86.00 198 PHE A CA 1
ATOM 1521 C C . PHE A 1 198 ? -4.950 16.408 19.735 1.00 86.00 198 PHE A C 1
ATOM 1523 O O . PHE A 1 198 ? -6.052 16.969 19.753 1.00 86.00 198 PHE A O 1
ATOM 1530 N N . ASN A 1 199 ? -3.815 17.039 20.039 1.00 89.06 199 ASN A N 1
ATOM 1531 C CA . ASN A 1 199 ? -3.776 18.483 20.237 1.00 89.06 199 ASN A CA 1
ATOM 1532 C C . ASN A 1 199 ? -4.164 19.221 18.939 1.00 89.06 199 ASN A C 1
ATOM 1534 O O . ASN A 1 199 ? -4.240 18.622 17.866 1.00 89.06 199 ASN A O 1
ATOM 1538 N N . ASP A 1 200 ? -4.399 20.528 19.040 1.00 90.81 200 ASP A N 1
ATOM 1539 C CA . ASP A 1 200 ? -4.890 21.332 17.916 1.00 90.81 200 ASP A CA 1
ATOM 1540 C C . ASP A 1 200 ? -3.994 21.276 16.667 1.00 90.81 200 ASP A C 1
ATOM 1542 O O . ASP A 1 200 ? -4.521 21.278 15.555 1.00 90.81 200 ASP A O 1
ATOM 1546 N N . ASP A 1 201 ? -2.676 21.153 16.842 1.00 89.38 201 ASP A N 1
ATOM 1547 C CA . ASP A 1 201 ? -1.704 21.103 15.743 1.00 89.38 201 ASP A CA 1
ATOM 1548 C C . ASP A 1 201 ? -1.699 19.755 15.004 1.00 89.38 201 ASP A C 1
ATOM 1550 O O . ASP A 1 201 ? -1.251 19.680 13.863 1.00 89.38 201 ASP A O 1
ATOM 1554 N N . HIS A 1 202 ? -2.213 18.694 15.634 1.00 89.00 202 HIS A N 1
ATOM 1555 C CA . HIS A 1 202 ? -2.194 17.327 15.104 1.00 89.00 202 HIS A CA 1
ATOM 1556 C C . HIS A 1 202 ? -3.598 16.780 14.817 1.00 89.00 202 HIS A C 1
ATOM 1558 O O . HIS A 1 202 ? -3.791 15.567 14.714 1.00 89.00 202 HIS A O 1
ATOM 1564 N N . LYS A 1 203 ? -4.600 17.656 14.699 1.00 90.81 203 LYS A N 1
ATOM 1565 C CA . LYS A 1 203 ? -5.963 17.254 14.337 1.00 90.81 203 LYS A CA 1
ATOM 1566 C C . LYS A 1 203 ? -6.027 16.746 12.900 1.00 90.81 203 LYS A C 1
ATOM 1568 O O . LYS A 1 203 ? -5.548 17.397 11.973 1.00 90.81 203 LYS A O 1
ATOM 1573 N N . LEU A 1 204 ? -6.691 15.607 12.727 1.00 91.75 204 LEU A N 1
ATOM 1574 C CA . LEU A 1 204 ? -7.043 15.087 11.410 1.00 91.75 204 LEU A CA 1
ATOM 1575 C C . LEU A 1 204 ? -8.067 15.999 10.740 1.00 91.75 204 LEU A C 1
ATOM 1577 O O . LEU A 1 204 ? -8.939 16.571 11.402 1.00 91.75 204 LEU A O 1
ATOM 1581 N N . THR A 1 205 ? -7.941 16.149 9.424 1.00 89.44 205 THR A N 1
ATOM 1582 C CA . THR A 1 205 ? -8.801 17.055 8.649 1.00 89.44 205 THR A CA 1
ATOM 1583 C C . THR A 1 205 ? -9.931 16.334 7.934 1.00 89.44 205 THR A C 1
ATOM 1585 O O . THR A 1 205 ? -10.988 16.930 7.744 1.00 89.44 205 THR A O 1
ATOM 1588 N N . GLU A 1 206 ? -9.705 15.088 7.518 1.00 87.75 206 GLU A N 1
ATOM 1589 C CA . GLU A 1 206 ? -10.638 14.336 6.668 1.00 87.75 206 GLU A CA 1
ATOM 1590 C C . GLU A 1 206 ? -10.988 12.960 7.251 1.00 87.75 206 GLU A C 1
ATOM 1592 O O . GLU A 1 206 ? -12.153 12.570 7.202 1.00 87.75 206 GLU A O 1
ATOM 1597 N N . ASP A 1 207 ? -10.012 12.265 7.839 1.00 94.19 207 ASP A N 1
ATOM 1598 C CA . ASP A 1 207 ? -10.142 10.872 8.275 1.00 94.19 207 ASP A CA 1
ATOM 1599 C C . ASP A 1 207 ? -10.463 10.703 9.770 1.00 94.19 207 ASP A C 1
ATOM 1601 O O . ASP A 1 207 ? -10.235 11.598 10.589 1.00 94.19 207 ASP A O 1
ATOM 1605 N N . ASP A 1 208 ? -10.990 9.527 10.132 1.00 94.44 208 ASP A N 1
ATOM 1606 C CA . ASP A 1 208 ? -11.327 9.178 11.518 1.00 94.44 208 ASP A CA 1
ATOM 1607 C C . ASP A 1 208 ? -10.073 8.961 12.381 1.00 94.44 208 ASP A C 1
ATOM 1609 O O . ASP A 1 208 ? -10.013 9.436 13.519 1.00 94.44 208 ASP A O 1
ATOM 1613 N N . PHE A 1 209 ? -9.096 8.234 11.829 1.00 94.19 209 PHE A N 1
ATOM 1614 C CA . PHE A 1 209 ? -7.846 7.814 12.470 1.00 94.19 209 PHE A CA 1
ATOM 1615 C C . PHE A 1 209 ? -6.688 7.829 11.457 1.00 94.19 209 PHE A C 1
ATOM 1617 O O . PHE A 1 209 ? -6.862 8.194 10.291 1.00 94.19 209 PHE A O 1
ATOM 1624 N N . PHE A 1 210 ? -5.491 7.423 11.879 1.00 92.94 210 PHE A N 1
ATOM 1625 C CA . PHE A 1 210 ? -4.371 7.205 10.966 1.00 92.94 210 PHE A CA 1
ATOM 1626 C C . PHE A 1 210 ? -3.478 6.052 11.400 1.00 92.94 210 PHE A C 1
ATOM 1628 O O . PHE A 1 210 ? -3.404 5.743 12.589 1.00 92.94 210 PHE A O 1
ATOM 1635 N N . PHE A 1 211 ? -2.782 5.486 10.418 1.00 92.12 211 PHE A N 1
ATOM 1636 C CA . PHE A 1 211 ? -1.705 4.521 10.607 1.00 92.12 211 PHE A CA 1
ATOM 1637 C C . PHE A 1 211 ? -0.355 5.240 10.557 1.00 92.12 211 PHE A C 1
ATOM 1639 O O . PHE A 1 211 ? -0.124 6.056 9.659 1.00 92.12 211 PHE A O 1
ATOM 1646 N N . GLU A 1 212 ? 0.536 4.956 11.508 1.00 87.69 212 GLU A N 1
ATOM 1647 C CA . GLU A 1 212 ? 1.878 5.556 11.557 1.00 87.69 212 GLU A CA 1
ATOM 1648 C C . GLU A 1 212 ? 2.866 4.812 10.674 1.00 87.69 212 GLU A C 1
ATOM 1650 O O . GLU A 1 212 ? 3.389 5.382 9.718 1.00 87.69 212 GLU A O 1
ATOM 1655 N N . SER A 1 213 ? 3.079 3.533 10.961 1.00 87.50 213 SER A N 1
ATOM 1656 C CA . SER A 1 213 ? 3.951 2.646 10.205 1.00 87.50 213 SER A CA 1
ATOM 1657 C C . SER A 1 213 ? 3.390 1.230 10.227 1.00 87.50 213 SER A C 1
ATOM 1659 O O . SER A 1 213 ? 2.560 0.879 11.056 1.00 87.50 213 SER A O 1
ATOM 1661 N N . PHE A 1 214 ? 3.853 0.425 9.282 1.00 90.62 214 PHE A 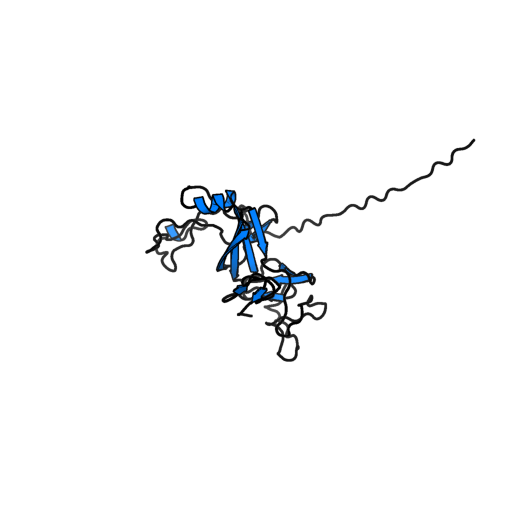N 1
ATOM 1662 C CA . PHE A 1 214 ? 3.594 -1.008 9.224 1.00 90.62 214 PHE A CA 1
ATOM 1663 C C . PHE A 1 214 ? 4.918 -1.779 9.171 1.00 90.62 214 PHE A C 1
ATOM 1665 O O . PHE A 1 214 ? 4.983 -2.885 8.624 1.00 90.62 214 PHE A O 1
ATOM 1672 N N . CYS A 1 215 ? 5.992 -1.192 9.702 1.00 87.94 215 CYS A N 1
ATOM 1673 C CA . CYS A 1 215 ? 7.266 -1.872 9.833 1.00 87.94 215 CYS A CA 1
ATOM 1674 C C . CYS A 1 215 ? 7.072 -3.163 10.649 1.00 87.94 215 CYS A C 1
ATOM 1676 O O . CYS A 1 215 ? 6.319 -3.235 11.621 1.00 87.94 215 CYS A O 1
ATOM 1678 N N . GLY A 1 216 ? 7.662 -4.257 10.169 1.00 86.69 216 GLY A N 1
ATOM 1679 C CA . GLY A 1 216 ? 7.463 -5.581 10.765 1.00 86.69 216 GLY A CA 1
ATOM 1680 C C . GLY A 1 216 ? 6.075 -6.205 10.553 1.00 86.69 216 GLY A C 1
ATOM 1681 O O . GLY A 1 216 ? 5.814 -7.269 11.120 1.00 86.69 216 GLY A O 1
ATOM 1682 N N . ALA A 1 217 ? 5.193 -5.609 9.741 1.00 89.94 217 ALA A N 1
ATOM 1683 C CA . ALA A 1 217 ? 3.928 -6.242 9.386 1.00 89.94 217 ALA A CA 1
ATOM 1684 C C . ALA A 1 217 ? 4.146 -7.574 8.649 1.00 89.94 217 ALA A C 1
ATOM 1686 O O . ALA A 1 217 ? 5.062 -7.740 7.839 1.00 89.94 217 ALA A O 1
ATOM 1687 N N . PHE A 1 218 ? 3.265 -8.533 8.916 1.00 91.12 218 PHE A N 1
ATOM 1688 C CA . PHE A 1 218 ? 3.318 -9.877 8.364 1.00 91.12 218 PHE A CA 1
ATOM 1689 C C . PHE A 1 218 ? 1.988 -10.239 7.716 1.00 91.12 218 PHE A C 1
ATOM 1691 O O . PHE A 1 218 ? 0.935 -10.124 8.337 1.00 91.12 218 PHE A O 1
ATOM 1698 N N . TYR A 1 219 ? 2.034 -10.704 6.470 1.00 92.00 219 TYR A N 1
ATOM 1699 C CA . TYR A 1 219 ? 0.860 -11.214 5.772 1.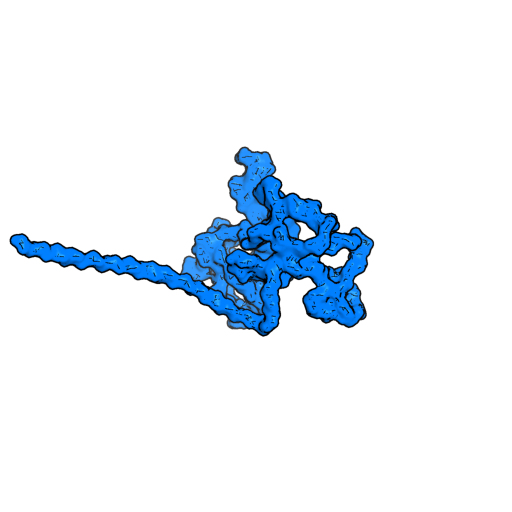00 92.00 219 TYR A CA 1
ATOM 1700 C C . TYR A 1 219 ? 0.867 -12.744 5.786 1.00 92.00 219 TYR A C 1
ATOM 1702 O O . TYR A 1 219 ? 1.800 -13.373 5.281 1.00 92.00 219 TYR A O 1
ATOM 1710 N N . GLU A 1 220 ? -0.183 -13.333 6.352 1.00 92.62 220 GLU A N 1
ATOM 1711 C CA . GLU A 1 220 ? -0.406 -14.774 6.400 1.00 92.62 220 GLU A CA 1
ATOM 1712 C C . GLU A 1 220 ? -1.657 -15.120 5.580 1.00 92.62 220 GLU A C 1
ATOM 1714 O O . GLU A 1 220 ? -2.772 -14.816 6.013 1.00 92.62 220 GLU A O 1
ATOM 1719 N N . PRO A 1 221 ? -1.495 -15.755 4.406 1.00 91.50 221 PRO A N 1
ATOM 1720 C CA . PRO A 1 221 ? -2.622 -16.253 3.630 1.00 91.50 221 PRO A CA 1
ATOM 1721 C C . PRO A 1 221 ? -3.420 -17.319 4.390 1.00 91.50 221 PRO A C 1
ATOM 1723 O O . PRO A 1 221 ? -2.844 -18.171 5.082 1.00 91.50 221 PRO A O 1
ATOM 1726 N N . ALA A 1 222 ? -4.734 -17.333 4.181 1.00 94.31 222 ALA A N 1
ATOM 1727 C CA . ALA A 1 222 ? -5.619 -18.386 4.650 1.00 94.31 222 ALA A CA 1
ATOM 1728 C C . ALA A 1 222 ? -5.128 -19.756 4.171 1.00 94.31 222 ALA A C 1
ATOM 1730 O O . ALA A 1 222 ? -4.670 -19.925 3.039 1.00 94.31 222 ALA A O 1
ATOM 1731 N N . HIS A 1 223 ? -5.256 -20.767 5.033 1.00 94.31 223 HIS A N 1
ATOM 1732 C CA . HIS A 1 223 ? -4.992 -22.172 4.697 1.00 94.31 223 HIS A CA 1
ATOM 1733 C C . HIS A 1 223 ? -3.600 -22.448 4.103 1.00 94.31 223 HIS A C 1
ATOM 1735 O O . HIS A 1 223 ? -3.417 -23.473 3.443 1.00 94.31 223 HIS A O 1
ATOM 1741 N N . LYS A 1 224 ? -2.595 -21.600 4.364 1.00 91.50 224 LYS A N 1
ATOM 1742 C CA . LYS A 1 224 ? -1.206 -21.775 3.892 1.00 91.50 224 LYS A CA 1
ATOM 1743 C C . LYS A 1 224 ? -0.631 -23.168 4.177 1.00 91.50 224 LYS A C 1
ATOM 1745 O O . LYS A 1 224 ? 0.141 -23.694 3.379 1.00 91.50 224 LYS A O 1
ATOM 1750 N N . TYR A 1 225 ? -1.025 -23.777 5.296 1.00 93.81 225 TYR A N 1
ATOM 1751 C CA . TYR A 1 225 ? -0.600 -25.122 5.710 1.00 93.81 225 TYR A CA 1
ATOM 1752 C C . TYR A 1 225 ? -1.666 -26.209 5.480 1.00 93.81 225 TYR A C 1
ATOM 1754 O O . TYR A 1 225 ? -1.512 -27.336 5.951 1.00 93.81 225 TYR A O 1
ATOM 1762 N N . GLY A 1 226 ? -2.737 -25.893 4.750 1.00 94.06 226 GLY A N 1
ATOM 1763 C CA . GLY A 1 226 ? -3.898 -26.751 4.529 1.00 94.06 226 GLY A CA 1
ATOM 1764 C C . GLY A 1 226 ? -5.117 -26.341 5.361 1.00 94.06 226 GLY A C 1
ATOM 1765 O O . GLY A 1 226 ? -5.011 -25.728 6.420 1.00 94.06 226 GLY A O 1
ATOM 1766 N N . LYS A 1 227 ? -6.308 -26.690 4.867 1.00 95.94 227 LYS A N 1
ATOM 1767 C CA . LYS A 1 227 ? -7.582 -26.357 5.518 1.00 95.94 227 LYS A CA 1
ATOM 1768 C C . LYS A 1 227 ? -7.671 -26.961 6.926 1.00 95.94 227 LYS A C 1
ATOM 1770 O O . LYS A 1 227 ? -7.395 -28.148 7.101 1.00 95.94 227 LYS A O 1
ATOM 1775 N N . GLY A 1 228 ? -8.108 -26.167 7.907 1.00 94.38 228 GLY A N 1
ATOM 1776 C CA . GLY A 1 228 ? -8.178 -26.568 9.315 1.00 94.38 228 GLY A CA 1
ATOM 1777 C C . GLY A 1 228 ? -6.832 -26.562 10.055 1.00 94.38 228 GLY A C 1
ATOM 1778 O O . GLY A 1 228 ? -6.780 -27.019 11.196 1.00 94.38 228 GLY A O 1
ATOM 1779 N N . ILE A 1 229 ? -5.753 -26.072 9.429 1.00 94.31 229 ILE A N 1
ATOM 1780 C CA . ILE A 1 229 ? -4.426 -25.901 10.036 1.00 94.31 229 ILE A CA 1
ATOM 1781 C C . ILE A 1 229 ? -3.979 -24.445 9.836 1.00 94.31 229 ILE A C 1
ATOM 1783 O O . ILE A 1 229 ? -3.768 -24.004 8.709 1.00 94.31 229 ILE A O 1
ATOM 1787 N N . GLY A 1 230 ? -3.786 -23.704 10.930 1.00 92.69 230 GLY A N 1
ATOM 1788 C CA . GLY A 1 230 ? -3.398 -22.290 10.885 1.00 92.69 230 GLY A CA 1
ATOM 1789 C C . GLY A 1 230 ? -4.605 -21.349 10.868 1.00 92.69 230 GLY A C 1
ATOM 1790 O O . GLY A 1 230 ? -5.512 -21.514 11.683 1.00 92.69 230 GLY A O 1
ATOM 1791 N N . LEU A 1 231 ? -4.583 -20.348 9.982 1.00 94.12 231 LEU A N 1
ATOM 1792 C CA . LEU A 1 231 ? -5.621 -19.318 9.869 1.00 94.12 231 LEU A CA 1
ATOM 1793 C C . LEU A 1 231 ? -6.650 -19.669 8.784 1.00 94.12 231 LEU A C 1
ATOM 1795 O O . LEU A 1 231 ? -6.301 -20.201 7.728 1.00 94.12 231 LEU A O 1
ATOM 1799 N N . GLU A 1 232 ? -7.921 -19.370 9.060 1.00 95.00 232 GLU A N 1
ATOM 1800 C CA . GLU A 1 232 ? -9.037 -19.554 8.116 1.00 95.00 232 GLU A CA 1
ATOM 1801 C C . GLU A 1 232 ? -9.235 -18.356 7.178 1.00 95.00 232 GLU A C 1
ATOM 1803 O O . GLU A 1 232 ? -9.823 -18.514 6.111 1.00 95.00 232 GLU A O 1
ATOM 1808 N N . ASP A 1 233 ? -8.719 -17.191 7.564 1.00 94.62 233 ASP A N 1
ATOM 1809 C CA . ASP A 1 233 ? -8.775 -15.944 6.807 1.00 94.62 233 ASP A CA 1
ATOM 1810 C C . ASP A 1 233 ? -7.361 -15.488 6.426 1.00 94.62 233 ASP A C 1
ATOM 1812 O O . ASP A 1 233 ? -6.381 -15.855 7.082 1.00 94.62 233 ASP A O 1
ATOM 1816 N N . ASP A 1 234 ? -7.267 -14.661 5.384 1.00 94.12 234 ASP A N 1
ATOM 1817 C CA . ASP A 1 234 ? -6.055 -13.900 5.094 1.00 94.12 234 ASP A CA 1
ATOM 1818 C C . ASP A 1 234 ? -5.886 -12.830 6.175 1.00 94.12 234 ASP A C 1
ATOM 1820 O O . ASP A 1 234 ? -6.777 -11.998 6.381 1.00 94.12 234 ASP A O 1
ATOM 1824 N N . VAL A 1 235 ? -4.745 -12.825 6.860 1.00 94.06 235 VAL A N 1
ATOM 1825 C CA . VAL A 1 235 ? -4.501 -11.906 7.976 1.00 94.06 235 VAL A CA 1
ATOM 1826 C C . VAL A 1 235 ? -3.246 -11.087 7.727 1.00 94.06 235 VAL A C 1
ATOM 1828 O O . VAL A 1 235 ? -2.172 -11.621 7.460 1.00 94.06 235 VAL A O 1
ATOM 1831 N N . CYS A 1 236 ? -3.383 -9.770 7.868 1.00 91.81 236 CYS A N 1
ATOM 1832 C CA . CYS A 1 236 ? -2.250 -8.877 8.054 1.00 91.81 236 CYS A CA 1
ATOM 1833 C C . CYS A 1 236 ? -2.078 -8.636 9.556 1.00 91.81 236 CYS A C 1
ATOM 1835 O O . CYS A 1 236 ? -2.981 -8.123 10.214 1.00 91.81 236 CYS A O 1
ATOM 1837 N N . ILE A 1 237 ? -0.943 -9.061 10.100 1.00 88.94 237 ILE A N 1
ATOM 1838 C CA . ILE A 1 237 ? -0.548 -8.826 11.484 1.00 88.94 237 ILE A CA 1
ATOM 1839 C C . ILE A 1 237 ? 0.371 -7.613 11.477 1.00 88.94 237 ILE A C 1
ATOM 1841 O O . ILE A 1 237 ? 1.459 -7.672 10.909 1.00 88.94 237 ILE A O 1
ATOM 1845 N N . THR A 1 238 ? -0.058 -6.525 12.097 1.00 83.69 238 THR A N 1
ATOM 1846 C CA . THR A 1 238 ? 0.707 -5.280 12.188 1.00 83.69 238 THR A CA 1
ATOM 1847 C C . THR A 1 238 ? 1.411 -5.256 13.543 1.00 83.69 238 THR A C 1
ATOM 1849 O O . THR A 1 238 ? 0.768 -5.184 14.587 1.00 83.69 238 THR A O 1
ATOM 1852 N N . ALA A 1 239 ? 2.733 -5.461 13.538 1.00 60.66 239 ALA A N 1
ATOM 1853 C CA . ALA A 1 239 ? 3.537 -5.568 14.762 1.00 60.66 239 ALA A CA 1
ATOM 1854 C C . ALA A 1 239 ? 3.847 -4.203 15.399 1.00 60.66 239 ALA A C 1
ATOM 1856 O O . ALA A 1 239 ? 4.135 -4.133 16.593 1.00 60.66 239 ALA A O 1
ATOM 1857 N N . GLU A 1 240 ? 3.774 -3.146 14.601 1.00 66.75 240 GLU A N 1
ATOM 1858 C CA . GLU A 1 240 ? 3.859 -1.757 15.022 1.00 66.75 240 GLU A CA 1
ATOM 1859 C C . GLU A 1 240 ? 2.485 -1.133 14.833 1.00 66.75 240 GLU A C 1
ATOM 1861 O O . GLU A 1 240 ? 2.002 -1.189 13.706 1.00 66.75 240 GLU A O 1
ATOM 1866 N N . GLU A 1 241 ? 1.881 -0.661 15.939 1.00 58.53 241 GLU A N 1
ATOM 1867 C CA . GLU A 1 241 ? 1.003 0.522 16.122 1.00 58.53 241 GLU A CA 1
ATOM 1868 C C . GLU A 1 241 ? 0.791 0.810 17.621 1.00 58.53 241 GLU A C 1
ATOM 1870 O O . GLU A 1 241 ? 0.404 -0.121 18.369 1.00 58.53 241 GLU A O 1
#

pLDDT: mean 85.15, std 17.98, range [32.41, 98.44]

Sequence (241 aa):
MKIRTSRTAIWMATLLFSSTTLAYARGHEKMTLGQVTALIAEASTADEPSELQDGKSGDTNFPFIGNMKAIATVGEVDKMTGKALTGYPDGQAAWLQDDDTVRVAYQSESYATMGKQTYGWQMKSGVTFTGSHIHWIDYNRNQFANFLNNINATNTMVEGSGHLFYNIYNQFGEAVQPKAQGGTWGNQTLPNGTVVDFNDDHKLTEDDFFFESFCGAFYEPAHKYGKGIGLEDDVCITAEE

Radius of gyration: 22.91 Å; chains: 1; bounding box: 95×49×56 Å

Secondary structure (DSSP, 8-state):
---------------------PPP-TT----BTT---PPPPPTT---SGGGG-TTS------TT-S----S--TT-B-TTT-PBPPSEEEEEEEEESSSSEEEEEEEEE--GGGS-----EE-TTS-EEEE-EEEEEEEEHHHHHTGGGS---GGGTEEEEEES-S--B-TTSPBPPPGGGT---GGGB-TTS-B-PPPGGG--SS-SEEE---TT-EEE-TTTT-TTSS-SS-EEE-S--